Protein AF-A0A7W9CY92-F1 (afdb_monomer_lite)

Foldseek 3Di:
DDDPVRVVVLLVLLLVLQDDDPVLLVVLVVDDLQDDLLVQLLVSLQCVCVVPVVLFQPVDPVSVVNLVSNCNNHSLQSSLSSLCSNVVADFDDFDSPDDPQQRSVCRNDPHPPDDDDRDPVNSVVSVVVCVVVVDDPPDQLVVQLVVCVVVSGGNSNSNSRSSVSCCPCVHVVVVVVVVVLVVPPDPVVSVVVPD

Secondary structure (DSSP, 8-state):
---HHHHHHHHHHHHTT-SPPTHHHHHHTTS-TTS-HHHHHHHHHHHHHHH-GGG--SS-HHHHHHHHHHHHHHHHHHHHHHHHHHTTPPP----TTS-HHHHHHHHHH--TTS--PPPHHHHHHHHHHHHHTS--TT-HHHHHHHHHHHTT--HHHHHHHHHHHHHSTTTTTHHHHHHHHHTSSSHHHHHTTT-

Organism: NCBI:txid1138194

Structure (mmCIF, N/CA/C/O backbone):
data_AF-A0A7W9CY92-F1
#
_entry.id   AF-A0A7W9CY92-F1
#
loop_
_atom_site.group_PDB
_atom_site.id
_atom_site.type_symbol
_atom_site.label_atom_id
_atom_site.label_alt_id
_atom_site.label_comp_id
_atom_site.label_asym_id
_atom_site.label_entity_id
_atom_site.label_seq_id
_atom_site.pdbx_PDB_ins_code
_atom_site.Cartn_x
_atom_site.Cartn_y
_atom_site.Cartn_z
_atom_site.occupancy
_atom_site.B_iso_or_equiv
_atom_site.auth_seq_id
_atom_site.auth_comp_id
_atom_site.auth_asym_id
_atom_site.auth_atom_id
_atom_site.pdbx_PDB_model_num
ATOM 1 N N . MET A 1 1 ? 6.194 16.657 -15.275 1.00 82.44 1 MET A N 1
ATOM 2 C CA . MET A 1 1 ? 4.782 16.284 -15.022 1.00 82.44 1 MET A CA 1
ATOM 3 C C . MET A 1 1 ? 4.252 15.541 -16.245 1.00 82.44 1 MET A C 1
ATOM 5 O O . MET A 1 1 ? 4.678 15.893 -17.342 1.00 82.44 1 MET A O 1
ATOM 9 N N . PRO A 1 2 ? 3.400 14.514 -16.082 1.00 92.62 2 PRO A N 1
ATOM 10 C CA . PRO A 1 2 ? 2.853 13.742 -17.199 1.00 92.62 2 PRO A CA 1
ATOM 11 C C . PRO A 1 2 ? 1.887 14.576 -18.051 1.00 92.62 2 PRO A C 1
ATOM 13 O O . PRO A 1 2 ? 1.231 15.490 -17.554 1.00 92.62 2 PRO A O 1
ATOM 16 N N . THR A 1 3 ? 1.764 14.227 -19.330 1.00 97.75 3 THR A N 1
ATOM 17 C CA . THR A 1 3 ? 0.678 14.726 -20.188 1.00 97.75 3 THR A CA 1
ATOM 18 C C . THR A 1 3 ? -0.670 14.146 -19.747 1.00 97.75 3 THR A C 1
ATOM 20 O O . THR A 1 3 ? -0.725 13.115 -19.074 1.00 97.75 3 THR A O 1
ATOM 23 N N . ALA A 1 4 ? -1.780 14.759 -20.171 1.00 97.00 4 ALA A N 1
ATOM 24 C CA . ALA A 1 4 ? -3.122 14.259 -19.859 1.00 97.00 4 ALA A CA 1
ATOM 25 C C . ALA A 1 4 ? -3.341 12.804 -20.322 1.00 97.00 4 ALA A C 1
ATOM 27 O O . ALA A 1 4 ? -3.938 12.009 -19.599 1.00 97.00 4 ALA A O 1
ATOM 28 N N . ALA A 1 5 ? -2.804 12.436 -21.492 1.00 97.75 5 ALA A N 1
ATOM 29 C CA . ALA A 1 5 ? -2.879 11.072 -22.012 1.00 97.75 5 ALA A CA 1
ATOM 30 C C . ALA A 1 5 ? -2.071 10.084 -21.154 1.00 97.75 5 ALA A C 1
ATOM 32 O O . ALA A 1 5 ? -2.585 9.030 -20.791 1.00 97.75 5 ALA A O 1
ATOM 33 N N . GLN A 1 6 ? -0.844 10.452 -20.768 1.00 97.00 6 GLN A N 1
ATOM 34 C CA . GLN A 1 6 ? -0.001 9.630 -19.891 1.00 97.00 6 GLN A CA 1
ATOM 35 C C . GLN A 1 6 ? -0.620 9.449 -18.504 1.00 97.00 6 GLN A C 1
ATOM 37 O O . GLN A 1 6 ? -0.591 8.348 -17.965 1.00 97.00 6 GLN A O 1
ATOM 42 N N . LYS A 1 7 ? -1.209 10.509 -17.934 1.00 96.00 7 LYS A N 1
ATOM 43 C CA . LYS A 1 7 ? -1.913 10.421 -16.651 1.00 96.00 7 LYS A CA 1
ATOM 44 C C . LYS A 1 7 ? -3.107 9.472 -16.747 1.00 96.00 7 LYS A C 1
ATOM 46 O O . LYS A 1 7 ? -3.260 8.611 -15.893 1.00 96.00 7 LYS A O 1
ATOM 51 N N . LYS A 1 8 ? -3.921 9.595 -17.800 1.00 96.44 8 LYS A N 1
ATOM 52 C CA . LYS A 1 8 ? -5.087 8.729 -18.010 1.00 96.44 8 LYS A CA 1
ATOM 53 C C . LYS A 1 8 ? -4.694 7.254 -18.154 1.00 96.44 8 LYS A C 1
ATOM 55 O O . LYS A 1 8 ? -5.365 6.403 -17.579 1.00 96.44 8 LYS A O 1
ATOM 60 N N . ASP A 1 9 ? -3.622 6.960 -18.891 1.00 96.81 9 ASP A N 1
ATOM 61 C CA . ASP A 1 9 ? -3.077 5.598 -18.996 1.00 96.81 9 ASP A CA 1
ATOM 62 C C . ASP A 1 9 ? -2.606 5.075 -17.633 1.00 96.81 9 ASP A C 1
ATOM 64 O O . ASP A 1 9 ? -2.976 3.976 -17.224 1.00 96.81 9 ASP A O 1
ATOM 68 N N . PHE A 1 10 ? -1.842 5.885 -16.897 1.00 96.44 10 PHE A N 1
ATOM 69 C CA . PHE A 1 10 ? -1.351 5.517 -15.574 1.00 96.44 10 PHE A CA 1
ATOM 70 C C . PHE A 1 10 ? -2.496 5.217 -14.599 1.00 96.44 10 PHE A C 1
ATOM 72 O O . PHE A 1 10 ? -2.517 4.141 -14.002 1.00 96.44 10 PHE A O 1
ATOM 79 N N . ASP A 1 11 ? -3.471 6.123 -14.492 1.00 96.06 11 ASP A N 1
ATOM 80 C CA . ASP A 1 11 ? -4.638 5.963 -13.621 1.00 96.06 11 ASP A CA 1
ATOM 81 C C . ASP A 1 11 ? -5.407 4.685 -13.986 1.00 96.06 11 ASP A C 1
ATOM 83 O O . ASP A 1 11 ? -5.700 3.862 -13.119 1.00 96.06 11 ASP A O 1
ATOM 87 N N . TYR A 1 12 ? -5.660 4.459 -15.282 1.00 96.81 12 TYR A N 1
ATOM 88 C CA . TYR A 1 12 ? -6.330 3.251 -15.762 1.00 96.81 12 TYR A CA 1
ATOM 89 C C . TYR A 1 12 ? -5.587 1.982 -15.329 1.00 96.81 12 TYR A C 1
ATOM 91 O O . TYR A 1 12 ? -6.196 1.050 -14.799 1.00 96.81 12 TYR A O 1
ATOM 99 N N . ARG A 1 13 ? -4.265 1.946 -15.519 1.00 96.69 13 ARG A N 1
ATOM 100 C CA . ARG A 1 13 ? -3.441 0.776 -15.203 1.00 96.69 13 ARG A CA 1
ATOM 101 C C . ARG A 1 13 ? -3.375 0.506 -13.708 1.00 96.69 13 ARG A C 1
ATOM 103 O O . ARG A 1 13 ? -3.452 -0.658 -13.325 1.00 96.69 13 ARG A O 1
ATOM 110 N N . VAL A 1 14 ? -3.269 1.542 -12.877 1.00 96.75 14 VAL A N 1
ATOM 111 C CA . VAL A 1 14 ? -3.298 1.397 -11.415 1.00 96.75 14 VAL A CA 1
ATOM 112 C C . VAL A 1 14 ? -4.660 0.866 -10.969 1.00 96.75 14 VAL A C 1
ATOM 114 O O . VAL A 1 14 ? -4.713 -0.165 -10.298 1.00 96.75 14 VAL A O 1
ATOM 117 N N . THR A 1 15 ? -5.760 1.485 -11.407 1.00 96.31 15 THR A N 1
ATOM 118 C CA . THR A 1 15 ? -7.122 1.080 -11.025 1.00 96.31 15 THR A CA 1
ATOM 119 C C . THR A 1 15 ? -7.404 -0.387 -11.359 1.00 96.31 15 THR A C 1
ATOM 121 O O . THR A 1 15 ? -7.895 -1.132 -10.510 1.00 96.31 15 THR A O 1
ATOM 124 N N . HIS A 1 16 ? -6.989 -0.853 -12.540 1.00 95.88 16 HIS A N 1
ATOM 125 C CA . HIS A 1 16 ? -7.230 -2.227 -13.003 1.00 95.88 16 HIS A CA 1
ATOM 126 C C . HIS A 1 16 ? -6.261 -3.276 -12.428 1.00 95.88 16 HIS A C 1
ATOM 128 O O . HIS A 1 16 ? -6.321 -4.442 -12.811 1.00 95.88 16 HIS A O 1
ATOM 134 N N . HIS A 1 17 ? -5.389 -2.897 -11.489 1.00 96.69 17 HIS A N 1
ATOM 135 C CA . HIS A 1 17 ? -4.515 -3.824 -10.761 1.00 96.69 17 HIS A CA 1
ATOM 136 C C . HIS A 1 17 ? -4.734 -3.804 -9.241 1.00 96.69 17 HIS A C 1
ATOM 138 O O . HIS A 1 17 ? -4.001 -4.487 -8.520 1.00 96.69 17 HIS A O 1
ATOM 144 N N . THR A 1 18 ? -5.735 -3.069 -8.746 1.00 96.94 18 THR A N 1
ATOM 145 C CA . THR A 1 18 ? -6.007 -2.895 -7.306 1.00 96.94 18 THR A CA 1
ATOM 146 C C . THR A 1 18 ? -6.442 -4.182 -6.605 1.00 96.94 18 THR A C 1
ATOM 148 O O . THR A 1 18 ? -6.054 -4.427 -5.460 1.00 96.94 18 THR A O 1
ATOM 151 N N . MET A 1 19 ? -7.210 -5.036 -7.285 1.00 96.62 19 MET A N 1
ATOM 152 C CA . MET A 1 19 ? -7.683 -6.307 -6.736 1.00 96.62 19 MET A CA 1
ATOM 153 C C . MET A 1 19 ? -6.521 -7.291 -6.556 1.00 96.62 19 MET A C 1
ATOM 155 O O . MET A 1 19 ? -5.677 -7.461 -7.442 1.00 96.62 19 MET A O 1
ATOM 159 N N . VAL A 1 20 ? -6.451 -7.942 -5.398 1.00 96.38 20 VAL A N 1
ATOM 160 C CA . VAL A 1 20 ? -5.470 -9.001 -5.127 1.00 96.38 20 VAL A CA 1
ATOM 161 C C . VAL A 1 20 ? -6.056 -10.364 -5.486 1.00 96.38 20 VAL A C 1
ATOM 163 O O . VAL A 1 20 ? -7.267 -10.544 -5.461 1.00 96.38 20 VAL A O 1
ATOM 166 N N . HIS A 1 21 ? -5.200 -11.329 -5.820 1.00 96.19 21 HIS A N 1
ATOM 167 C CA . HIS A 1 21 ? -5.629 -12.703 -6.060 1.00 96.19 21 HIS A CA 1
ATOM 168 C C . HIS A 1 21 ? -6.373 -13.264 -4.834 1.00 96.19 21 HIS A C 1
ATOM 170 O O . HIS A 1 21 ? -5.874 -13.140 -3.719 1.00 96.19 21 HIS A O 1
ATOM 176 N N . GLU A 1 22 ? -7.511 -13.935 -5.029 1.00 93.50 22 GLU A N 1
ATOM 177 C CA . GLU A 1 22 ? -8.385 -14.425 -3.945 1.00 93.50 22 GLU A CA 1
ATOM 178 C C . GLU A 1 22 ? -7.659 -15.271 -2.894 1.00 93.50 22 GLU A C 1
ATOM 180 O O . GLU A 1 22 ? -7.889 -15.133 -1.697 1.00 93.50 22 GLU A O 1
ATOM 185 N N . GLN A 1 23 ? -6.711 -16.110 -3.316 1.00 94.75 23 GLN A N 1
ATOM 186 C CA . GLN A 1 23 ? -5.880 -16.915 -2.411 1.00 94.75 23 GLN A CA 1
ATOM 187 C C . GLN A 1 23 ? -5.080 -16.062 -1.396 1.00 94.75 23 GLN A C 1
ATOM 189 O O . GLN A 1 23 ? -4.738 -16.559 -0.324 1.00 94.75 23 GLN A O 1
ATOM 194 N N . MET A 1 24 ? -4.833 -14.776 -1.677 1.00 94.44 24 MET A N 1
ATOM 195 C CA . MET A 1 24 ? -4.247 -13.838 -0.715 1.00 94.44 24 MET A CA 1
ATOM 196 C C . MET A 1 24 ? -5.154 -13.653 0.506 1.00 94.44 24 MET A C 1
ATOM 198 O O . MET A 1 24 ? -4.655 -13.627 1.624 1.00 94.44 24 MET A O 1
ATOM 202 N N . SER A 1 25 ? -6.482 -13.608 0.337 1.00 91.69 25 SER A N 1
ATOM 203 C CA . SER A 1 25 ? -7.413 -13.521 1.475 1.00 91.69 25 SER A CA 1
ATOM 204 C C . SER A 1 25 ? -7.247 -14.700 2.443 1.00 91.69 25 SER A C 1
ATOM 206 O O . SER A 1 25 ? -7.309 -14.522 3.658 1.00 91.69 25 SER A O 1
ATOM 208 N N . ARG A 1 26 ? -6.938 -15.894 1.917 1.00 94.19 26 ARG A N 1
ATOM 209 C CA . ARG A 1 26 ? -6.641 -17.088 2.722 1.00 94.19 26 ARG A CA 1
ATOM 210 C C . ARG A 1 26 ? -5.313 -16.952 3.456 1.00 94.19 26 ARG A C 1
ATOM 212 O O . ARG A 1 26 ? -5.234 -17.332 4.618 1.00 94.19 26 ARG A O 1
ATOM 219 N N . PHE A 1 27 ? -4.295 -16.368 2.825 1.00 95.00 27 PHE A N 1
ATOM 220 C CA . PHE A 1 27 ? -3.010 -16.099 3.475 1.00 95.00 27 PHE A CA 1
ATOM 221 C C . PHE A 1 27 ? -3.162 -15.231 4.739 1.00 95.00 27 PHE A C 1
ATOM 223 O O . PHE A 1 27 ? -2.550 -15.540 5.759 1.00 95.00 27 PHE A O 1
ATOM 230 N N . PHE A 1 28 ? -4.060 -14.234 4.731 1.00 94.94 28 PHE A N 1
ATO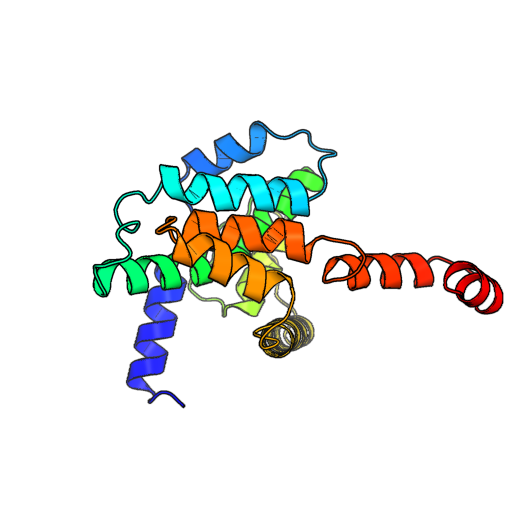M 231 C CA . PHE A 1 28 ? -4.361 -13.430 5.928 1.00 94.94 28 PHE A CA 1
ATOM 232 C C . PHE A 1 28 ? -4.842 -14.276 7.117 1.00 94.94 28 PHE A C 1
ATOM 234 O O . PHE A 1 28 ? -4.506 -13.969 8.258 1.00 94.94 28 PHE A O 1
ATOM 241 N N . THR A 1 29 ? -5.574 -15.368 6.870 1.00 93.25 29 THR A N 1
ATOM 242 C CA . THR A 1 29 ? -6.084 -16.244 7.943 1.00 93.25 29 THR A CA 1
ATOM 243 C C . THR A 1 29 ? -4.993 -17.047 8.658 1.00 93.25 29 THR A C 1
ATOM 245 O O . THR A 1 29 ? -5.244 -17.584 9.733 1.00 93.25 29 THR A O 1
ATOM 248 N N . GLY A 1 30 ? -3.774 -17.095 8.104 1.00 94.62 30 GLY A N 1
ATOM 249 C CA . GLY A 1 30 ? -2.610 -17.684 8.767 1.00 94.62 30 GLY A CA 1
ATOM 250 C C . GLY A 1 30 ? -2.046 -16.831 9.909 1.00 94.62 30 GLY A C 1
ATOM 251 O O . GLY A 1 30 ? -1.310 -17.347 10.749 1.00 94.62 30 GLY A O 1
ATOM 252 N N . PHE A 1 31 ? -2.386 -15.539 9.976 1.00 96.31 31 PHE A N 1
ATOM 253 C CA . PHE A 1 31 ? -1.962 -14.663 11.068 1.00 96.31 31 PHE A CA 1
ATOM 254 C C . PHE A 1 31 ? -2.923 -14.735 12.252 1.00 96.31 31 PHE A C 1
ATOM 256 O O . PHE A 1 31 ? -4.134 -14.901 12.095 1.00 96.31 31 PHE A O 1
ATOM 263 N N . ARG A 1 32 ? -2.409 -14.511 13.463 1.00 94.88 32 ARG A N 1
ATOM 264 C CA . ARG A 1 32 ? -3.272 -14.269 14.625 1.00 94.88 32 ARG A CA 1
ATOM 265 C C . ARG A 1 32 ? -4.021 -12.942 14.461 1.00 94.88 32 ARG A C 1
ATOM 267 O O . ARG A 1 32 ? -3.508 -12.010 13.850 1.00 94.88 32 ARG A O 1
ATOM 274 N N . ARG A 1 33 ? -5.221 -12.835 15.039 1.00 90.12 33 ARG A N 1
ATOM 275 C CA . ARG A 1 33 ? -6.033 -11.601 14.991 1.00 90.12 33 ARG A CA 1
ATOM 276 C C . ARG A 1 33 ? -5.399 -10.433 15.751 1.00 90.12 33 ARG A C 1
ATOM 278 O O . ARG A 1 33 ? -5.546 -9.292 15.338 1.00 90.12 33 ARG A O 1
ATOM 285 N N . ASP A 1 34 ? -4.655 -10.732 16.812 1.00 89.38 34 ASP A N 1
ATOM 286 C CA . ASP A 1 34 ? -3.901 -9.762 17.612 1.00 89.38 34 ASP A CA 1
ATOM 287 C C . ASP A 1 34 ? -2.533 -9.400 17.005 1.00 89.38 34 ASP A C 1
ATOM 289 O O . ASP A 1 34 ? -1.771 -8.648 17.609 1.00 89.38 34 ASP A O 1
ATOM 293 N N . ALA A 1 35 ? -2.204 -9.913 15.812 1.00 90.94 35 ALA A N 1
ATOM 294 C CA . ALA A 1 35 ? -0.972 -9.549 15.130 1.00 90.94 35 ALA A CA 1
ATOM 295 C C . ALA A 1 35 ? -0.965 -8.055 14.777 1.00 90.94 35 ALA A C 1
ATOM 297 O O . ALA A 1 35 ? -1.960 -7.499 14.302 1.00 90.94 35 ALA A O 1
ATOM 298 N N . HIS A 1 36 ? 0.192 -7.421 14.966 1.00 91.81 36 HIS A N 1
ATOM 299 C CA . HIS A 1 36 ? 0.391 -6.030 14.584 1.00 91.81 36 HIS A CA 1
ATOM 300 C C . HIS A 1 36 ? 0.195 -5.864 13.062 1.00 91.81 36 HIS A C 1
ATOM 302 O O . HIS A 1 36 ? 0.815 -6.618 12.302 1.00 91.81 36 HIS A O 1
ATOM 308 N N . PRO A 1 37 ? -0.587 -4.878 12.578 1.00 92.62 37 PRO A N 1
ATOM 309 C CA . PRO A 1 37 ? -0.851 -4.707 11.146 1.00 92.62 37 PRO A CA 1
ATOM 310 C C . PRO A 1 37 ? 0.416 -4.608 10.283 1.00 92.62 37 PRO A C 1
ATOM 312 O O . PRO A 1 37 ? 0.460 -5.174 9.193 1.00 92.62 37 PRO A O 1
ATOM 315 N N . MET A 1 38 ? 1.486 -3.979 10.785 1.00 93.06 38 MET A N 1
ATOM 316 C CA . MET A 1 38 ? 2.778 -3.938 10.076 1.00 93.06 38 MET A CA 1
ATOM 317 C C . MET A 1 38 ? 3.430 -5.318 9.908 1.00 93.06 38 MET A C 1
ATOM 319 O O . MET A 1 38 ? 4.027 -5.577 8.867 1.00 93.06 38 MET A O 1
ATOM 323 N N . ALA A 1 39 ? 3.283 -6.232 10.874 1.00 93.69 39 ALA A N 1
ATOM 324 C CA . ALA A 1 39 ? 3.803 -7.595 10.747 1.00 93.69 39 ALA A CA 1
ATOM 325 C C . ALA A 1 39 ? 3.042 -8.382 9.667 1.00 93.69 39 ALA A C 1
ATOM 327 O O . ALA A 1 39 ? 3.652 -9.081 8.855 1.00 93.69 39 ALA A O 1
ATOM 328 N N . VAL A 1 40 ? 1.717 -8.209 9.616 1.00 95.44 40 VAL A N 1
ATOM 329 C CA . VAL A 1 40 ? 0.865 -8.764 8.554 1.00 95.44 40 VAL A CA 1
ATOM 330 C C . VAL A 1 40 ? 1.280 -8.200 7.192 1.00 95.44 40 VAL A C 1
ATOM 332 O O . VAL A 1 40 ? 1.464 -8.961 6.245 1.00 95.44 40 VAL A O 1
ATOM 335 N N . MET A 1 41 ? 1.519 -6.887 7.100 1.00 95.88 41 MET A N 1
ATOM 336 C CA . MET A 1 41 ? 1.989 -6.238 5.871 1.00 95.88 41 MET A CA 1
ATOM 337 C C . MET A 1 41 ? 3.337 -6.783 5.389 1.00 95.88 41 MET A C 1
ATOM 339 O O . MET A 1 41 ? 3.459 -7.094 4.204 1.00 95.88 41 MET A O 1
ATOM 343 N N . CYS A 1 42 ? 4.320 -6.965 6.281 1.00 95.56 42 CYS A N 1
ATOM 344 C CA . CYS A 1 42 ? 5.604 -7.591 5.938 1.00 95.56 42 CYS A CA 1
ATOM 345 C C . CYS A 1 42 ? 5.405 -8.964 5.278 1.00 95.56 42 CYS A C 1
ATOM 347 O O . CYS A 1 42 ? 5.971 -9.236 4.218 1.00 95.56 42 CYS A O 1
ATOM 349 N N . GLY A 1 43 ? 4.575 -9.820 5.885 1.00 95.38 43 GLY A N 1
ATOM 350 C CA . GLY A 1 43 ? 4.310 -11.161 5.368 1.00 95.38 43 GLY A CA 1
ATOM 351 C C . GLY A 1 43 ? 3.557 -11.148 4.037 1.00 95.38 43 GLY A C 1
ATOM 352 O O . GLY A 1 43 ? 3.972 -11.813 3.089 1.00 95.38 43 GLY A O 1
ATOM 353 N N . CYS A 1 44 ? 2.478 -10.367 3.933 1.00 96.00 44 CYS A N 1
ATOM 354 C CA . CYS A 1 44 ? 1.640 -10.318 2.733 1.00 96.00 44 CYS A CA 1
ATOM 355 C C . CYS A 1 44 ? 2.383 -9.744 1.522 1.00 96.00 44 CYS A C 1
ATOM 357 O O . CYS A 1 44 ? 2.262 -10.284 0.423 1.00 96.00 44 CYS A O 1
ATOM 359 N N . VAL A 1 45 ? 3.176 -8.681 1.705 1.00 96.25 45 VAL A N 1
ATOM 360 C CA . VAL A 1 45 ? 3.946 -8.079 0.606 1.00 96.25 45 VAL A CA 1
ATOM 361 C C . VAL A 1 45 ? 5.064 -9.011 0.140 1.00 96.25 45 VAL A C 1
ATOM 363 O O . VAL A 1 45 ? 5.248 -9.170 -1.064 1.00 96.25 45 VAL A O 1
ATOM 366 N N . GLY A 1 46 ? 5.752 -9.702 1.056 1.00 94.75 46 GLY A N 1
ATOM 367 C CA . GLY A 1 46 ? 6.731 -10.729 0.681 1.00 94.75 46 GLY A CA 1
ATOM 368 C C . GLY A 1 46 ? 6.093 -11.884 -0.098 1.00 94.75 46 GLY A C 1
ATOM 369 O O . GLY A 1 46 ? 6.625 -12.323 -1.122 1.00 94.75 46 GLY A O 1
ATOM 370 N N . ALA A 1 47 ? 4.904 -12.319 0.330 1.00 95.38 47 ALA A N 1
ATOM 371 C CA . ALA A 1 47 ? 4.155 -13.393 -0.312 1.00 95.38 47 ALA A CA 1
ATOM 372 C C . ALA A 1 47 ? 3.697 -13.053 -1.741 1.00 95.38 47 ALA A C 1
ATOM 374 O O . ALA A 1 47 ? 3.515 -13.973 -2.536 1.00 95.38 47 ALA A O 1
ATOM 375 N N . LEU A 1 48 ? 3.565 -11.770 -2.116 1.00 94.19 48 LEU A N 1
ATOM 376 C CA . LEU A 1 48 ? 3.205 -11.366 -3.486 1.00 94.19 48 LEU A CA 1
ATOM 377 C C . LEU A 1 48 ? 4.129 -11.982 -4.543 1.00 94.19 48 LEU A C 1
ATOM 379 O O . LEU A 1 48 ? 3.653 -12.338 -5.618 1.00 94.19 48 LEU A O 1
ATOM 383 N N . SER A 1 49 ? 5.414 -12.164 -4.227 1.00 92.50 49 SER A N 1
ATOM 384 C CA . SER A 1 49 ? 6.378 -12.803 -5.132 1.00 92.50 49 SER A CA 1
ATOM 385 C C . SER A 1 49 ? 5.966 -14.219 -5.563 1.00 92.50 49 SER A C 1
ATOM 387 O O . SER A 1 49 ? 6.243 -14.611 -6.692 1.00 92.50 49 SER A O 1
ATOM 389 N N . ALA A 1 50 ? 5.249 -14.959 -4.709 1.00 93.25 50 ALA A N 1
ATOM 390 C CA . ALA A 1 50 ? 4.747 -16.296 -5.018 1.00 93.25 50 ALA A CA 1
ATOM 391 C C . ALA A 1 50 ? 3.476 -16.279 -5.888 1.00 93.25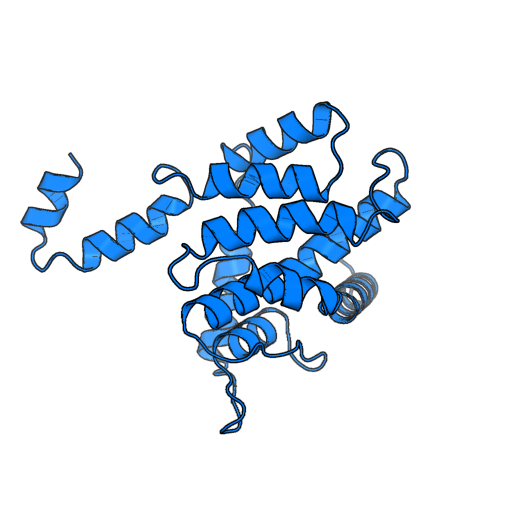 50 ALA A C 1
ATOM 393 O O . ALA A 1 50 ? 3.231 -17.224 -6.632 1.00 93.25 50 ALA A O 1
ATOM 394 N N . PHE A 1 51 ? 2.670 -15.215 -5.813 1.00 91.38 51 PHE A N 1
ATOM 395 C CA . PHE A 1 51 ? 1.438 -15.070 -6.603 1.00 91.38 51 PHE A CA 1
ATOM 396 C C . PHE A 1 51 ? 1.670 -14.418 -7.970 1.00 91.38 51 PHE A C 1
ATOM 398 O O . PHE A 1 51 ? 0.898 -14.650 -8.894 1.00 91.38 51 PHE A O 1
ATOM 405 N N . TYR A 1 52 ? 2.706 -13.588 -8.088 1.00 91.94 52 TYR A N 1
ATOM 406 C CA . TYR A 1 52 ? 2.992 -12.758 -9.261 1.00 91.94 52 TYR A CA 1
ATOM 407 C C . TYR A 1 52 ? 4.400 -13.039 -9.808 1.00 91.94 52 TYR A C 1
ATOM 409 O O . TYR A 1 52 ? 5.197 -12.127 -10.045 1.00 91.94 52 TYR A O 1
ATOM 417 N N . HIS A 1 53 ? 4.710 -14.326 -9.982 1.00 86.75 53 HIS A N 1
ATOM 418 C CA . HIS A 1 53 ? 5.995 -14.816 -10.495 1.00 86.75 53 HIS A CA 1
ATOM 419 C C . HIS A 1 53 ? 6.224 -14.498 -11.989 1.00 86.75 53 HIS A C 1
ATOM 421 O O . HIS A 1 53 ? 7.300 -14.732 -12.523 1.00 86.75 53 HIS A O 1
ATOM 427 N N . ASP A 1 54 ? 5.210 -13.976 -12.680 1.00 86.06 54 ASP A N 1
ATOM 428 C CA . ASP A 1 54 ? 5.250 -13.489 -14.064 1.00 86.06 54 ASP A CA 1
ATOM 429 C C . ASP A 1 54 ? 5.884 -12.091 -14.201 1.00 86.06 54 ASP A C 1
ATOM 431 O O . ASP A 1 54 ? 6.077 -11.604 -15.312 1.00 86.06 54 ASP A O 1
ATOM 435 N N . SER A 1 55 ? 6.195 -11.425 -13.082 1.00 88.31 55 SER A N 1
ATOM 436 C CA . SER A 1 55 ? 6.806 -10.092 -13.061 1.00 88.31 55 SER A CA 1
ATOM 437 C C . SER A 1 55 ? 7.962 -9.992 -12.059 1.00 88.31 55 SER A C 1
ATOM 439 O O . SER A 1 55 ? 8.005 -9.063 -11.251 1.00 88.31 55 SER A O 1
ATOM 441 N N . THR A 1 56 ? 8.866 -10.973 -12.055 1.00 89.50 56 THR A N 1
ATOM 442 C CA . THR A 1 56 ? 10.009 -11.024 -11.121 1.00 89.50 56 THR A CA 1
ATOM 443 C C . THR A 1 56 ? 11.369 -10.833 -11.782 1.00 89.50 56 THR A C 1
ATOM 445 O O . THR A 1 56 ? 12.335 -10.591 -11.060 1.00 89.50 56 THR A O 1
ATOM 448 N N . ASP A 1 57 ? 11.468 -10.917 -13.112 1.00 90.69 57 ASP A N 1
ATOM 449 C CA . ASP A 1 57 ? 12.721 -10.657 -13.822 1.00 90.69 57 ASP A CA 1
ATOM 450 C C . ASP A 1 57 ? 13.035 -9.158 -13.808 1.00 90.69 57 ASP A C 1
ATOM 452 O O . ASP A 1 57 ? 12.339 -8.329 -14.398 1.00 90.69 57 ASP A O 1
ATOM 456 N N . ILE A 1 58 ? 14.111 -8.807 -13.109 1.00 91.88 58 ILE A N 1
ATOM 457 C CA . ILE A 1 58 ? 14.563 -7.425 -12.977 1.00 91.88 58 ILE A CA 1
ATOM 458 C C . ILE A 1 58 ? 15.332 -6.934 -14.203 1.00 91.88 58 ILE A C 1
ATOM 460 O O . ILE A 1 58 ? 15.564 -5.732 -14.316 1.00 91.88 58 ILE A O 1
ATOM 464 N N . THR A 1 59 ? 15.749 -7.812 -15.114 1.00 92.69 59 THR A N 1
ATOM 465 C CA . THR A 1 59 ? 16.470 -7.428 -16.335 1.00 92.69 59 THR A CA 1
ATOM 466 C C . THR A 1 59 ? 15.507 -6.978 -17.435 1.00 92.69 59 THR A C 1
ATOM 468 O O . THR A 1 59 ? 15.818 -6.035 -18.168 1.00 92.69 59 THR A O 1
ATOM 471 N N . ASP A 1 60 ? 14.285 -7.515 -17.445 1.00 95.38 60 ASP A N 1
ATOM 472 C CA . ASP A 1 60 ? 13.203 -7.145 -18.358 1.00 95.38 60 ASP A CA 1
ATOM 473 C C . ASP A 1 60 ? 12.525 -5.809 -17.953 1.00 95.38 60 ASP A C 1
ATOM 475 O O . ASP A 1 60 ? 11.870 -5.717 -16.906 1.00 95.38 60 ASP A O 1
ATOM 479 N N . PRO A 1 61 ? 12.625 -4.741 -18.777 1.00 94.94 61 PRO A N 1
ATOM 480 C CA . PRO A 1 61 ? 11.968 -3.461 -18.508 1.00 94.94 61 PRO A CA 1
ATOM 481 C C . PRO A 1 61 ? 10.447 -3.544 -18.362 1.00 94.94 61 PRO A C 1
ATOM 483 O O . PRO A 1 61 ? 9.869 -2.787 -17.577 1.00 94.94 61 PRO A O 1
ATOM 486 N N . HIS A 1 62 ? 9.796 -4.445 -19.100 1.00 94.94 62 HIS A N 1
ATOM 487 C CA . HIS A 1 62 ? 8.353 -4.615 -19.045 1.00 94.94 62 HIS A CA 1
ATOM 488 C C . HIS A 1 62 ? 7.933 -5.229 -17.708 1.00 94.94 62 HIS A C 1
ATOM 490 O O . HIS A 1 62 ? 7.042 -4.696 -17.043 1.00 94.94 62 HIS A O 1
ATOM 496 N N . GLN A 1 63 ? 8.612 -6.288 -17.259 1.00 94.81 63 GLN A N 1
ATOM 497 C CA . GLN A 1 63 ? 8.331 -6.898 -15.956 1.00 94.81 63 GLN A CA 1
ATOM 498 C C . GLN A 1 63 ? 8.599 -5.943 -14.795 1.00 94.81 63 GLN A C 1
ATOM 500 O O . GLN A 1 63 ? 7.766 -5.863 -13.891 1.00 94.81 63 GLN A O 1
ATOM 505 N N . ARG A 1 64 ? 9.678 -5.145 -14.845 1.00 94.44 64 ARG A N 1
ATOM 506 C CA . ARG A 1 64 ? 9.918 -4.084 -13.849 1.00 94.44 64 ARG A CA 1
ATOM 507 C C . ARG A 1 64 ? 8.738 -3.119 -13.758 1.00 94.44 64 ARG A C 1
ATOM 509 O O . ARG A 1 64 ? 8.229 -2.864 -12.671 1.00 94.44 64 ARG A O 1
ATOM 516 N N . MET A 1 65 ? 8.271 -2.618 -14.900 1.00 94.88 65 MET A N 1
ATOM 517 C CA . MET A 1 65 ? 7.131 -1.704 -14.974 1.00 94.88 65 MET A CA 1
ATOM 518 C C . MET A 1 65 ? 5.838 -2.349 -14.442 1.00 94.88 65 MET A C 1
ATOM 520 O O . MET A 1 65 ? 5.104 -1.711 -13.684 1.00 94.88 65 MET A O 1
ATOM 524 N N . VAL A 1 66 ? 5.553 -3.604 -14.809 1.00 95.50 66 VAL A N 1
ATOM 525 C CA . VAL A 1 66 ? 4.383 -4.351 -14.314 1.00 95.50 66 VAL A CA 1
ATOM 526 C C . VAL A 1 66 ? 4.458 -4.543 -12.799 1.00 95.50 66 VAL A C 1
ATOM 528 O O . VAL A 1 66 ? 3.472 -4.287 -12.107 1.00 95.50 66 VAL A O 1
ATOM 531 N N . ALA A 1 67 ? 5.618 -4.932 -12.268 1.00 95.38 67 ALA A N 1
ATOM 532 C CA . ALA A 1 67 ? 5.826 -5.101 -10.835 1.00 95.38 67 ALA A CA 1
ATOM 533 C C . ALA A 1 67 ? 5.621 -3.781 -10.075 1.00 95.38 67 ALA A C 1
ATOM 535 O O . ALA A 1 67 ? 4.889 -3.757 -9.087 1.00 95.38 67 ALA A O 1
ATOM 536 N N . SER A 1 68 ? 6.179 -2.665 -10.565 1.00 95.19 68 SER A N 1
ATOM 537 C CA . SER A 1 68 ? 5.983 -1.338 -9.964 1.00 95.19 68 SER A CA 1
ATOM 538 C C . SER A 1 68 ? 4.508 -0.931 -9.918 1.00 95.19 68 SER A C 1
ATOM 540 O O . SER A 1 68 ? 4.026 -0.483 -8.878 1.00 95.19 68 SER A O 1
ATOM 542 N N . LEU A 1 69 ? 3.765 -1.134 -11.009 1.00 96.25 69 LEU A N 1
ATOM 543 C CA . LEU A 1 69 ? 2.334 -0.821 -11.054 1.00 96.25 69 LEU A CA 1
ATOM 544 C C . LEU A 1 69 ? 1.517 -1.706 -10.121 1.00 96.25 69 LEU A C 1
ATOM 546 O O . LEU A 1 69 ? 0.651 -1.203 -9.411 1.00 96.25 69 LEU A O 1
ATOM 550 N N . ARG A 1 70 ? 1.807 -3.012 -10.083 1.00 96.25 70 ARG A N 1
ATOM 551 C CA . ARG A 1 70 ? 1.160 -3.941 -9.149 1.00 96.25 70 ARG A CA 1
ATOM 552 C C . ARG A 1 70 ? 1.424 -3.538 -7.705 1.00 96.25 70 ARG A C 1
ATOM 554 O O . ARG A 1 70 ? 0.498 -3.593 -6.905 1.00 96.25 70 ARG A O 1
ATOM 561 N N . MET A 1 71 ? 2.640 -3.107 -7.379 1.00 95.94 71 MET A N 1
ATOM 562 C CA . MET A 1 71 ? 2.970 -2.644 -6.033 1.00 95.94 71 MET A CA 1
ATOM 563 C C . MET A 1 71 ? 2.177 -1.401 -5.645 1.00 95.94 71 MET A C 1
ATOM 565 O O . MET A 1 71 ? 1.535 -1.409 -4.598 1.00 95.94 71 MET A O 1
ATOM 569 N N . ILE A 1 72 ? 2.152 -0.379 -6.502 1.00 96.94 72 ILE A N 1
ATOM 570 C CA . ILE A 1 72 ? 1.377 0.846 -6.256 1.00 96.94 72 ILE A CA 1
ATOM 571 C C . ILE A 1 72 ? -0.114 0.516 -6.111 1.00 96.94 72 ILE A C 1
ATOM 573 O O . ILE A 1 72 ? -0.756 0.947 -5.161 1.00 96.94 72 ILE A O 1
ATOM 577 N N . ALA A 1 73 ? -0.665 -0.297 -7.011 1.00 97.25 73 ALA A N 1
ATOM 578 C CA . ALA A 1 73 ? -2.089 -0.608 -7.025 1.00 97.25 73 ALA A CA 1
ATOM 579 C C . ALA A 1 73 ? -2.544 -1.475 -5.840 1.00 97.25 73 ALA A C 1
ATOM 581 O O . ALA A 1 73 ? -3.642 -1.280 -5.321 1.00 97.25 73 ALA A O 1
ATOM 582 N N . LYS A 1 74 ? -1.730 -2.452 -5.419 1.00 97.88 74 LYS A N 1
ATOM 583 C CA . LYS A 1 74 ? -2.128 -3.458 -4.419 1.00 97.88 74 LYS A CA 1
ATOM 584 C C . LYS A 1 74 ? -1.794 -3.056 -2.986 1.00 97.88 74 LYS A C 1
ATOM 586 O O . LYS A 1 74 ? -2.404 -3.603 -2.068 1.00 97.88 74 LYS A O 1
ATOM 591 N N . MET A 1 75 ? -0.860 -2.124 -2.771 1.00 97.44 75 MET A N 1
ATOM 592 C CA . MET A 1 75 ? -0.460 -1.711 -1.421 1.00 97.44 75 MET A CA 1
ATOM 593 C C . MET A 1 75 ? -1.640 -1.177 -0.583 1.00 97.44 75 MET A C 1
ATOM 595 O O . MET A 1 75 ? -1.797 -1.648 0.546 1.00 97.44 75 MET A O 1
ATOM 599 N N . PRO A 1 76 ? -2.522 -0.292 -1.100 1.00 97.88 76 PRO A N 1
ATOM 600 C CA . PRO A 1 76 ? -3.686 0.177 -0.341 1.00 97.88 76 PRO A CA 1
ATOM 601 C C . PRO A 1 76 ? -4.666 -0.947 -0.010 1.00 97.88 76 PRO A C 1
ATOM 603 O O . PRO A 1 76 ? -5.191 -0.995 1.100 1.00 97.88 76 PRO A O 1
ATOM 606 N N . THR A 1 77 ? -4.885 -1.872 -0.948 1.00 98.25 77 THR A N 1
ATOM 607 C CA . THR A 1 77 ? -5.762 -3.031 -0.749 1.00 98.25 77 THR A CA 1
ATOM 608 C C . THR A 1 77 ? -5.238 -3.915 0.381 1.00 98.25 77 THR A C 1
ATOM 610 O O . THR A 1 77 ? -5.985 -4.242 1.298 1.00 98.25 77 THR A O 1
ATOM 613 N N . LEU A 1 78 ? -3.941 -4.246 0.376 1.00 97.88 78 LEU A N 1
ATOM 614 C CA . LEU A 1 78 ? -3.322 -5.043 1.440 1.00 97.88 78 LEU A CA 1
ATOM 615 C C . LEU A 1 78 ? -3.366 -4.332 2.798 1.00 97.88 78 LEU A C 1
ATOM 617 O O . LEU A 1 78 ? -3.677 -4.970 3.803 1.00 97.88 78 LEU A O 1
ATOM 621 N N . ALA A 1 79 ? -3.108 -3.023 2.829 1.00 97.62 79 ALA A N 1
ATOM 622 C CA . ALA A 1 79 ? -3.159 -2.233 4.056 1.00 97.62 79 ALA A CA 1
ATOM 623 C C . ALA A 1 79 ? -4.577 -2.183 4.650 1.00 97.62 79 ALA A C 1
ATOM 625 O O . ALA A 1 79 ? -4.757 -2.407 5.849 1.00 97.62 79 ALA A O 1
ATOM 626 N N . ALA A 1 80 ? -5.596 -1.969 3.814 1.00 98.06 80 ALA A N 1
ATOM 627 C CA . ALA A 1 80 ? -6.988 -1.987 4.250 1.00 98.06 80 ALA A CA 1
ATOM 628 C C . ALA A 1 80 ? -7.426 -3.385 4.720 1.00 98.06 80 ALA A C 1
ATOM 630 O O . ALA A 1 80 ? -8.095 -3.510 5.747 1.00 98.06 80 ALA A O 1
ATOM 631 N N . MET A 1 81 ? -6.999 -4.447 4.027 1.00 98.00 81 MET A N 1
ATOM 632 C CA . MET A 1 81 ? -7.220 -5.829 4.467 1.00 98.00 81 MET A CA 1
ATOM 633 C C . MET A 1 81 ? -6.562 -6.100 5.825 1.00 98.00 81 MET A C 1
ATOM 635 O O . MET A 1 81 ? -7.204 -6.683 6.693 1.00 98.00 81 MET A O 1
ATOM 639 N N . ALA A 1 82 ? -5.328 -5.642 6.056 1.00 97.19 82 ALA A N 1
ATOM 640 C CA . ALA A 1 82 ? -4.651 -5.794 7.346 1.00 97.19 82 ALA A CA 1
ATOM 641 C C . ALA A 1 82 ? -5.418 -5.098 8.480 1.00 97.19 82 ALA A C 1
ATOM 643 O O . ALA A 1 82 ? -5.610 -5.690 9.543 1.00 97.19 82 ALA A O 1
ATOM 644 N N . TYR A 1 83 ? -5.931 -3.889 8.233 1.00 96.75 83 TYR A N 1
ATOM 645 C CA . TYR A 1 83 ? -6.784 -3.177 9.184 1.00 96.75 83 TYR A CA 1
ATOM 646 C C . TYR A 1 83 ? -8.085 -3.939 9.480 1.00 96.75 83 TYR A C 1
ATOM 648 O O . TYR A 1 83 ? -8.366 -4.247 10.638 1.00 96.75 83 TYR A O 1
ATOM 656 N N . LYS A 1 84 ? -8.844 -4.319 8.441 1.00 97.12 84 LYS A N 1
ATOM 657 C CA . LYS A 1 84 ? -10.087 -5.100 8.571 1.00 97.12 84 LYS A CA 1
ATOM 658 C C . LYS A 1 84 ? -9.864 -6.425 9.299 1.00 97.12 84 LYS A C 1
ATOM 660 O O . LYS A 1 84 ? -10.671 -6.806 10.147 1.00 97.12 84 LYS A O 1
ATOM 665 N N . TYR A 1 85 ? -8.752 -7.101 9.007 1.00 96.25 85 TYR A N 1
ATOM 666 C CA . TYR A 1 85 ? -8.381 -8.352 9.656 1.00 96.25 85 TYR A CA 1
ATOM 667 C C . TYR A 1 85 ? -8.171 -8.163 11.159 1.00 96.25 85 TYR A C 1
ATOM 669 O O . TYR A 1 85 ? -8.706 -8.943 11.949 1.00 96.25 85 TYR A O 1
ATOM 677 N N . HIS A 1 86 ? -7.448 -7.110 11.543 1.00 93.94 86 HIS A N 1
ATOM 678 C CA . HIS A 1 86 ? -7.160 -6.790 12.937 1.00 93.94 86 HIS A CA 1
ATOM 679 C C . HIS A 1 86 ? -8.435 -6.484 13.739 1.00 93.94 86 HIS A C 1
ATOM 681 O O . HIS A 1 86 ? -8.614 -7.007 14.835 1.00 93.94 86 HIS A O 1
ATOM 687 N N . ILE A 1 87 ? -9.373 -5.718 13.169 1.00 95.75 87 ILE A N 1
ATOM 688 C CA . ILE A 1 87 ? -10.633 -5.352 13.846 1.00 95.75 87 ILE A CA 1
ATOM 689 C C . ILE A 1 87 ? -11.758 -6.393 13.701 1.00 95.75 87 ILE A C 1
ATOM 691 O O . ILE A 1 87 ? -12.866 -6.175 14.185 1.00 95.75 87 ILE A O 1
ATOM 695 N N . GLY A 1 88 ? -11.514 -7.514 13.013 1.00 94.94 88 GLY A N 1
ATOM 696 C CA . GLY A 1 88 ? -12.493 -8.599 12.875 1.00 94.94 88 GLY A CA 1
ATOM 697 C C . GLY A 1 88 ? -13.613 -8.362 11.853 1.00 94.94 88 GLY A C 1
ATOM 698 O O . GLY A 1 88 ? -14.611 -9.076 11.876 1.00 94.94 88 GLY A O 1
ATOM 699 N N . GLN A 1 89 ? -13.465 -7.394 10.948 1.00 96.75 89 GLN A N 1
ATOM 700 C CA . GLN A 1 89 ? -14.465 -7.068 9.927 1.00 96.75 89 GLN A CA 1
ATOM 701 C C . GLN A 1 89 ? -14.165 -7.753 8.578 1.00 96.75 89 GLN A C 1
ATOM 703 O O . GLN A 1 89 ? -13.016 -8.127 8.318 1.00 96.75 89 GLN A O 1
ATOM 708 N N . PRO A 1 90 ? -15.173 -7.933 7.699 1.00 97.06 90 PRO A N 1
ATOM 709 C CA . PRO A 1 90 ? -14.953 -8.486 6.365 1.00 97.06 90 PRO A CA 1
ATOM 710 C C . PRO A 1 90 ? -14.100 -7.551 5.499 1.00 97.06 90 PRO A C 1
ATOM 712 O O . PRO A 1 90 ? -14.129 -6.327 5.652 1.00 97.06 90 PRO A O 1
ATOM 715 N N . PHE A 1 91 ? -13.353 -8.138 4.562 1.00 97.88 91 PHE A N 1
ATOM 716 C CA . PHE A 1 91 ? -12.605 -7.374 3.568 1.00 97.88 91 PHE A CA 1
ATOM 717 C C . PHE A 1 91 ? -13.547 -6.675 2.594 1.00 97.88 91 PHE A C 1
ATOM 719 O O . PHE A 1 91 ? -14.572 -7.219 2.188 1.00 97.88 91 PHE A O 1
ATOM 726 N N . VAL A 1 92 ? -13.169 -5.460 2.215 1.00 97.81 92 VAL A N 1
ATOM 727 C CA . VAL A 1 92 ? -13.915 -4.621 1.283 1.00 97.81 92 VAL A CA 1
ATOM 728 C C . VAL A 1 92 ? -13.120 -4.539 -0.012 1.00 97.81 92 VAL A C 1
ATOM 730 O O . VAL A 1 92 ? -11.951 -4.160 0.002 1.00 97.81 92 VAL A O 1
ATOM 733 N N . TYR A 1 93 ? -13.753 -4.893 -1.128 1.00 97.94 93 TYR A N 1
ATOM 734 C CA . TYR A 1 93 ? -13.108 -4.842 -2.438 1.00 97.94 93 TYR A CA 1
ATOM 735 C C . TYR A 1 93 ? -12.884 -3.401 -2.922 1.00 97.94 93 TYR A C 1
ATOM 737 O O . TYR A 1 93 ? -13.708 -2.527 -2.614 1.00 97.94 93 TYR A O 1
ATOM 745 N N . PRO A 1 94 ? -11.824 -3.162 -3.721 1.00 97.75 94 PRO A N 1
ATOM 746 C CA . PRO A 1 94 ? -11.620 -1.905 -4.433 1.00 97.75 94 PRO A CA 1
ATOM 747 C C . PRO A 1 94 ? -12.802 -1.545 -5.341 1.00 97.75 94 PRO A C 1
ATOM 749 O O . PRO A 1 94 ? -13.465 -2.424 -5.891 1.00 97.75 94 PRO A O 1
ATOM 752 N N . GLN A 1 95 ? -13.023 -0.248 -5.531 1.00 97.06 95 GLN A N 1
ATOM 753 C CA . GLN A 1 95 ? -14.005 0.314 -6.455 1.00 97.06 95 GLN A CA 1
ATOM 754 C C . GLN A 1 95 ? -13.305 1.184 -7.506 1.00 97.06 95 GLN A C 1
ATOM 756 O O . GLN A 1 95 ? -12.507 2.053 -7.163 1.00 97.06 95 GLN A O 1
ATOM 761 N N . ASN A 1 96 ? -13.585 0.927 -8.788 1.00 96.56 96 ASN A N 1
ATOM 762 C CA . ASN A 1 96 ? -12.879 1.557 -9.912 1.00 96.56 96 ASN A CA 1
ATOM 763 C C . ASN A 1 96 ? -13.339 2.993 -10.207 1.00 96.56 96 ASN A C 1
ATOM 765 O O . ASN A 1 96 ? -12.642 3.731 -10.898 1.00 96.56 96 ASN A O 1
ATOM 769 N N . ASP A 1 97 ? -14.523 3.359 -9.727 1.00 95.81 97 ASP A N 1
ATOM 770 C CA . ASP A 1 97 ? -15.141 4.678 -9.844 1.00 95.81 97 ASP A CA 1
ATOM 771 C C . ASP A 1 97 ? -14.629 5.678 -8.796 1.00 95.81 97 ASP A C 1
ATOM 773 O O . ASP A 1 97 ? -14.849 6.881 -8.936 1.00 95.81 97 ASP A O 1
ATOM 777 N N . LEU A 1 98 ? -13.904 5.201 -7.780 1.00 96.19 98 LEU A N 1
ATOM 778 C CA . LEU A 1 98 ? -13.297 6.032 -6.745 1.00 96.19 98 LEU A CA 1
ATOM 779 C C . LEU A 1 98 ? -11.838 6.373 -7.065 1.00 96.19 98 LEU A C 1
ATOM 781 O O . LEU A 1 98 ? -11.083 5.560 -7.600 1.00 96.19 98 LEU A O 1
ATOM 785 N N . ASP A 1 99 ? -11.416 7.576 -6.667 1.00 95.94 99 ASP A N 1
ATOM 786 C CA . ASP A 1 99 ? -10.003 7.952 -6.684 1.00 95.94 99 ASP A CA 1
ATOM 787 C C . ASP A 1 99 ? -9.185 7.158 -5.649 1.00 95.94 99 ASP A C 1
ATOM 789 O O . ASP A 1 99 ? -9.726 6.506 -4.753 1.00 95.94 99 ASP A O 1
ATOM 793 N N . TYR A 1 100 ? -7.858 7.223 -5.760 1.00 97.00 100 TYR A N 1
ATOM 794 C CA . TYR A 1 100 ? -6.931 6.423 -4.957 1.00 97.00 100 TYR A CA 1
ATOM 795 C C . TYR A 1 100 ? -7.127 6.592 -3.438 1.00 97.00 100 TYR A C 1
ATOM 797 O O . TYR A 1 100 ? -7.133 5.604 -2.698 1.00 97.00 100 TYR A O 1
ATOM 805 N N . ALA A 1 101 ? -7.331 7.825 -2.967 1.00 97.69 101 ALA A N 1
ATOM 806 C CA . ALA A 1 101 ? -7.499 8.123 -1.548 1.00 97.69 101 ALA A CA 1
ATOM 807 C C . ALA A 1 101 ? -8.903 7.749 -1.054 1.00 97.69 101 ALA A C 1
ATOM 809 O O . ALA A 1 101 ? -9.044 7.112 -0.007 1.00 97.69 101 ALA A O 1
ATOM 810 N N . SER A 1 102 ? -9.935 8.087 -1.828 1.00 97.94 102 SER A N 1
ATOM 811 C CA . SER A 1 102 ? -11.327 7.744 -1.526 1.00 97.94 102 SER A CA 1
ATOM 812 C C . SER A 1 102 ? -11.545 6.233 -1.475 1.00 97.94 102 SER A C 1
ATOM 814 O O . SER A 1 102 ? -12.185 5.726 -0.550 1.00 97.94 102 SER A O 1
ATOM 816 N N . ASN A 1 103 ? -10.957 5.495 -2.419 1.00 98.12 103 ASN A N 1
ATOM 817 C CA . ASN A 1 103 ? -11.022 4.041 -2.458 1.00 98.12 103 ASN A CA 1
ATOM 818 C C . ASN A 1 103 ? -10.338 3.418 -1.231 1.00 98.12 103 ASN A C 1
ATOM 820 O O . ASN A 1 103 ? -10.899 2.518 -0.609 1.00 98.12 103 ASN A O 1
ATOM 824 N N . PHE A 1 104 ? -9.168 3.926 -0.825 1.00 98.38 104 PHE A N 1
ATOM 825 C CA . PHE A 1 104 ? -8.493 3.457 0.389 1.00 98.38 104 PHE A CA 1
ATOM 826 C C . PHE A 1 104 ? -9.337 3.681 1.652 1.00 98.38 104 PHE A C 1
ATOM 828 O O . PHE A 1 104 ? -9.531 2.748 2.432 1.00 98.38 104 PHE A O 1
ATOM 835 N N . LEU A 1 105 ? -9.905 4.880 1.829 1.00 98.06 105 LEU A N 1
ATOM 836 C CA . LEU A 1 105 ? -10.788 5.180 2.962 1.00 98.06 105 LEU A CA 1
ATOM 837 C C . LEU A 1 105 ? -12.010 4.259 2.989 1.00 98.06 105 LEU A C 1
ATOM 839 O O . LEU A 1 105 ? -12.338 3.700 4.037 1.00 98.06 105 LEU A O 1
ATOM 843 N N . ARG A 1 106 ? -12.649 4.047 1.833 1.00 98.25 106 ARG A N 1
ATOM 844 C CA . ARG A 1 106 ? -13.771 3.115 1.715 1.00 98.25 106 ARG A CA 1
ATOM 845 C C . ARG A 1 106 ? -13.359 1.699 2.108 1.00 98.25 106 ARG A C 1
ATOM 847 O O . ARG A 1 106 ? -14.060 1.069 2.894 1.00 98.25 106 ARG A O 1
ATOM 854 N N . MET A 1 107 ? -12.233 1.196 1.604 1.00 98.44 107 MET A N 1
ATOM 855 C CA . MET A 1 107 ? -11.777 -0.156 1.936 1.00 98.44 107 MET A CA 1
ATOM 856 C C . MET A 1 107 ? -11.487 -0.326 3.436 1.00 98.44 107 MET A C 1
ATOM 858 O O . MET A 1 107 ? -11.750 -1.391 3.995 1.00 98.44 107 MET A O 1
ATOM 862 N N . CYS A 1 108 ? -10.999 0.718 4.108 1.00 97.81 108 CYS A N 1
ATOM 863 C CA . CYS A 1 108 ? -10.766 0.698 5.551 1.00 97.81 108 CYS A CA 1
ATOM 864 C C . CYS A 1 108 ? -12.069 0.734 6.362 1.00 97.81 108 CYS A C 1
ATOM 866 O O . CYS A 1 108 ? -12.227 -0.040 7.308 1.00 97.81 108 CYS A O 1
ATOM 868 N N . PHE A 1 109 ? -13.021 1.600 6.008 1.00 97.69 109 PHE A N 1
ATOM 869 C CA . PHE A 1 109 ? -14.115 1.968 6.916 1.00 97.69 109 PHE A CA 1
ATOM 870 C C . PHE A 1 109 ? -15.506 1.489 6.500 1.00 97.69 109 PHE A C 1
ATOM 872 O O . P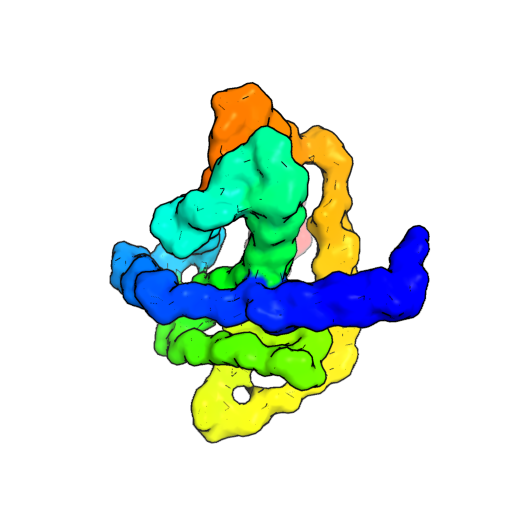HE A 1 109 ? -16.370 1.382 7.364 1.00 97.69 109 PHE A O 1
ATOM 879 N N . ALA A 1 110 ? -15.731 1.124 5.237 1.00 97.81 110 ALA A N 1
ATOM 880 C CA . ALA A 1 110 ? -17.032 0.616 4.807 1.00 97.81 110 ALA A CA 1
ATOM 881 C C . ALA A 1 110 ? -17.358 -0.734 5.457 1.00 97.81 110 ALA A C 1
ATOM 883 O O . ALA A 1 110 ? -16.472 -1.562 5.684 1.00 97.81 110 ALA A O 1
ATOM 884 N N . VAL A 1 111 ? -18.637 -0.980 5.720 1.00 97.06 111 VAL A N 1
ATOM 885 C CA . VAL A 1 111 ? -19.156 -2.263 6.203 1.00 97.06 111 VAL A CA 1
ATOM 886 C C . VAL A 1 111 ? -20.338 -2.693 5.333 1.00 97.06 111 VAL A C 1
ATOM 888 O O . VAL A 1 111 ? -20.967 -1.840 4.720 1.00 97.06 111 VAL A O 1
ATOM 891 N N . PRO A 1 112 ? -20.684 -3.991 5.270 1.00 97.25 112 PRO A N 1
ATOM 892 C CA . PRO A 1 112 ? -21.828 -4.442 4.472 1.00 97.25 112 PRO A CA 1
ATOM 893 C C . PRO A 1 112 ? -23.190 -3.956 4.987 1.00 97.25 112 PRO A C 1
ATOM 895 O O . PRO A 1 112 ? -24.186 -4.081 4.284 1.00 97.25 112 PRO A O 1
ATOM 898 N N . CYS A 1 113 ? -23.246 -3.465 6.227 1.00 97.06 113 CYS A N 1
ATOM 899 C CA . CYS A 1 113 ? -24.491 -3.120 6.908 1.00 97.06 113 CYS A CA 1
ATOM 900 C C . CYS A 1 113 ? -25.082 -1.770 6.478 1.00 97.06 113 CYS A C 1
ATOM 902 O O . CYS A 1 113 ? -26.245 -1.514 6.773 1.00 97.06 113 CYS A O 1
ATOM 904 N N . GLU A 1 114 ? -24.306 -0.909 5.818 1.00 95.81 114 GLU A N 1
ATOM 905 C CA . GLU A 1 114 ? -24.742 0.425 5.401 1.00 95.81 114 GLU A CA 1
ATOM 906 C C . GLU A 1 114 ? -23.900 0.956 4.236 1.00 95.81 114 GLU A C 1
ATOM 908 O O . GLU A 1 114 ? -22.790 0.487 3.971 1.00 95.81 114 GLU A O 1
ATOM 913 N N . GLU A 1 115 ? -24.431 1.951 3.530 1.00 96.19 115 GLU A N 1
ATOM 914 C CA . GLU A 1 115 ? -23.692 2.632 2.474 1.00 96.19 115 GLU A CA 1
ATOM 915 C C . GLU A 1 115 ? -22.625 3.555 3.074 1.00 96.19 115 GLU A C 1
ATOM 917 O O . GLU A 1 115 ? -22.911 4.425 3.896 1.00 96.19 115 GLU A O 1
ATOM 922 N N . TYR A 1 116 ? -21.377 3.387 2.634 1.00 96.69 116 TYR A N 1
ATOM 923 C CA . TYR A 1 116 ? -20.275 4.241 3.059 1.00 96.69 116 TYR A CA 1
ATOM 924 C C . TYR A 1 116 ? -20.076 5.402 2.085 1.00 96.69 116 TYR A C 1
ATOM 926 O O . TYR A 1 116 ? -19.602 5.209 0.964 1.00 96.69 116 TYR A O 1
ATOM 934 N N . VAL A 1 117 ? -20.369 6.617 2.546 1.00 96.38 117 VAL A N 1
ATOM 935 C CA . VAL A 1 117 ? -20.132 7.850 1.790 1.00 96.38 117 VAL A CA 1
ATOM 936 C C . VAL A 1 117 ? -18.803 8.466 2.221 1.00 96.38 117 VAL A C 1
ATOM 938 O O . VAL A 1 117 ? -18.628 8.882 3.368 1.00 96.38 117 VAL A O 1
ATOM 941 N N . VAL A 1 118 ? -17.848 8.544 1.293 1.00 96.31 118 VAL A N 1
ATOM 942 C CA . VAL A 1 118 ? -16.526 9.126 1.559 1.00 96.31 118 VAL A CA 1
ATOM 943 C C . VAL A 1 118 ? -16.660 10.632 1.804 1.00 96.31 118 VAL A C 1
ATOM 945 O O . VAL A 1 118 ? -17.154 11.375 0.956 1.00 96.31 118 VAL A O 1
ATOM 948 N N . ASN A 1 119 ? -16.161 11.115 2.944 1.00 96.62 119 ASN A N 1
ATOM 949 C CA . ASN A 1 119 ? -16.109 12.549 3.212 1.00 96.62 119 ASN A CA 1
ATOM 950 C C . ASN A 1 119 ? -15.014 13.214 2.345 1.00 96.62 119 ASN A C 1
ATOM 952 O O . ASN A 1 119 ? -13.835 12.873 2.497 1.00 96.62 119 ASN A O 1
ATOM 956 N N . PRO A 1 120 ? -15.345 14.208 1.497 1.00 96.50 120 PRO A N 1
ATOM 957 C CA . PRO A 1 120 ? -14.386 14.830 0.580 1.00 96.50 120 PRO A CA 1
ATOM 958 C C . PRO A 1 120 ? -13.246 15.576 1.293 1.00 96.50 120 PRO A C 1
ATOM 960 O O . PRO A 1 120 ? -12.164 15.744 0.727 1.00 96.50 120 PRO A O 1
ATOM 963 N N . VAL A 1 121 ? -13.456 16.021 2.536 1.00 97.56 121 VAL A N 1
ATOM 964 C CA . VAL A 1 121 ? -12.404 16.629 3.365 1.00 97.56 121 VAL A CA 1
ATOM 965 C C . VAL A 1 121 ? -11.396 15.567 3.799 1.00 97.56 121 VAL A C 1
ATOM 967 O O . VAL A 1 121 ? -10.191 15.790 3.681 1.00 97.56 121 VAL A O 1
ATOM 970 N N . LEU A 1 122 ? -11.875 14.399 4.238 1.00 96.50 122 LEU A N 1
ATOM 971 C CA . LEU A 1 122 ? -11.015 13.287 4.648 1.00 96.50 122 LEU A CA 1
ATOM 972 C C . LEU A 1 122 ? -10.267 12.684 3.455 1.00 96.50 122 LEU A C 1
ATOM 974 O O . LEU A 1 122 ? -9.073 12.425 3.573 1.00 96.50 122 LEU A O 1
ATOM 978 N N . ALA A 1 123 ? -10.922 12.535 2.300 1.00 97.12 123 ALA A N 1
ATOM 979 C CA . ALA A 1 123 ? -10.273 12.073 1.070 1.00 97.12 123 ALA A CA 1
ATOM 980 C C . ALA A 1 123 ? -9.110 12.987 0.667 1.00 97.12 123 ALA A C 1
ATOM 982 O O . ALA A 1 123 ? -7.997 12.523 0.437 1.00 97.12 123 ALA A O 1
ATOM 983 N N . ARG A 1 124 ? -9.330 14.308 0.683 1.00 96.75 124 ARG A N 1
ATOM 984 C CA . ARG A 1 124 ? -8.283 15.293 0.374 1.00 96.75 124 ARG A CA 1
ATOM 985 C C . ARG A 1 124 ? -7.153 15.298 1.403 1.00 96.75 124 ARG A C 1
ATOM 987 O O . ARG A 1 124 ? -6.002 15.531 1.046 1.00 96.75 124 ARG A O 1
ATOM 994 N N . ALA A 1 125 ? -7.468 15.091 2.680 1.00 97.31 125 ALA A N 1
ATOM 995 C CA . ALA A 1 125 ? -6.451 14.964 3.717 1.00 97.31 125 ALA A CA 1
ATOM 996 C C . ALA A 1 125 ? -5.603 13.700 3.509 1.00 97.31 125 ALA A C 1
ATOM 998 O O . ALA A 1 125 ? -4.380 13.777 3.577 1.00 97.31 125 ALA A O 1
ATOM 999 N N . MET A 1 126 ? -6.238 12.571 3.187 1.00 97.62 126 MET A N 1
ATOM 1000 C CA . MET A 1 126 ? -5.557 11.308 2.899 1.00 97.62 126 MET A CA 1
ATOM 1001 C C . MET A 1 126 ? -4.661 11.404 1.659 1.00 97.62 126 MET A C 1
ATOM 1003 O O . MET A 1 126 ? -3.509 10.987 1.706 1.00 97.62 126 MET A O 1
ATOM 1007 N N . ASP A 1 127 ? -5.141 12.029 0.584 1.00 96.88 127 ASP A N 1
ATOM 1008 C CA . ASP A 1 127 ? -4.343 12.282 -0.621 1.00 96.88 127 ASP A CA 1
ATOM 1009 C C . ASP A 1 127 ? -3.064 13.076 -0.300 1.00 96.88 127 ASP A C 1
ATOM 1011 O O . ASP A 1 127 ? -1.958 12.698 -0.686 1.00 96.88 127 ASP A O 1
ATOM 1015 N N . ARG A 1 128 ? -3.180 14.122 0.527 1.00 97.19 128 ARG A N 1
ATOM 1016 C CA . ARG A 1 128 ? -2.015 14.881 1.004 1.00 97.19 128 ARG A CA 1
ATOM 1017 C C . ARG A 1 128 ? -1.078 14.042 1.863 1.00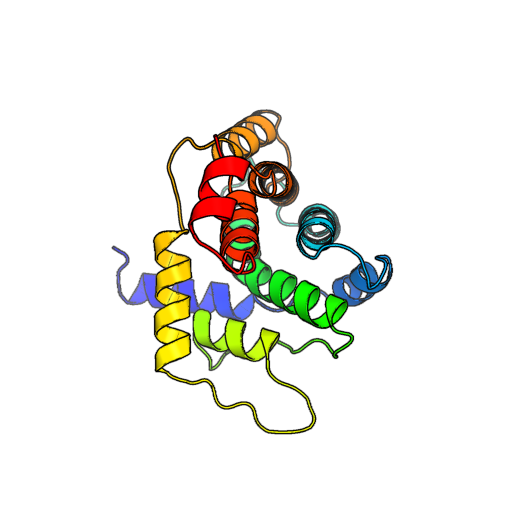 97.19 128 ARG A C 1
ATOM 1019 O O . ARG A 1 128 ? 0.131 14.195 1.728 1.00 97.19 128 ARG A O 1
ATOM 1026 N N . ILE A 1 129 ? -1.602 13.174 2.730 1.00 96.00 129 ILE A N 1
ATOM 1027 C CA . ILE A 1 129 ? -0.776 12.260 3.531 1.00 96.00 129 ILE A CA 1
ATOM 1028 C C . ILE A 1 129 ? 0.046 11.357 2.608 1.00 96.00 129 ILE A C 1
ATOM 1030 O O . ILE A 1 129 ? 1.252 11.238 2.821 1.00 96.00 129 ILE A O 1
ATOM 1034 N N . PHE A 1 130 ? -0.568 10.785 1.567 1.00 96.69 130 PHE A N 1
ATOM 1035 C CA . PHE A 1 130 ? 0.144 9.970 0.584 1.00 96.69 130 PHE A CA 1
ATOM 1036 C C . PHE A 1 130 ? 1.215 10.758 -0.162 1.00 96.69 130 PHE A C 1
ATOM 1038 O O . PHE A 1 130 ? 2.338 10.278 -0.275 1.00 96.69 130 PHE A O 1
ATOM 1045 N N . ILE A 1 131 ? 0.907 11.972 -0.621 1.00 96.06 131 ILE A N 1
ATOM 1046 C CA . ILE A 1 131 ? 1.878 12.818 -1.327 1.00 96.06 131 ILE A CA 1
ATOM 1047 C C . ILE A 1 131 ? 3.064 13.174 -0.421 1.00 96.06 131 ILE A C 1
ATOM 1049 O O . ILE A 1 131 ? 4.211 13.070 -0.847 1.00 96.06 131 ILE A O 1
ATOM 1053 N N . LEU A 1 132 ? 2.806 13.564 0.830 1.00 95.31 132 LEU A N 1
ATOM 1054 C CA . LEU A 1 132 ? 3.850 13.969 1.779 1.00 95.31 132 LEU A CA 1
ATOM 1055 C C . LEU A 1 132 ? 4.778 12.817 2.186 1.00 95.31 132 LEU A C 1
ATOM 1057 O O . LEU A 1 132 ? 5.927 13.068 2.530 1.00 95.31 132 LEU A O 1
ATOM 1061 N N . HIS A 1 133 ? 4.292 11.575 2.143 1.00 95.06 133 HIS A N 1
ATOM 1062 C CA . HIS A 1 133 ? 5.071 10.381 2.486 1.00 95.06 133 HIS A CA 1
ATOM 1063 C C . HIS A 1 133 ? 5.528 9.591 1.251 1.00 95.06 133 HIS A C 1
ATOM 1065 O O . HIS A 1 133 ? 6.007 8.467 1.395 1.00 95.06 133 HIS A O 1
ATOM 1071 N N . ALA A 1 134 ? 5.363 10.143 0.044 1.00 93.25 134 ALA A N 1
ATOM 1072 C CA . ALA A 1 134 ? 5.623 9.415 -1.195 1.00 93.25 134 ALA A CA 1
ATOM 1073 C C . ALA A 1 134 ? 7.101 9.027 -1.356 1.00 93.25 134 ALA A C 1
ATOM 1075 O O . ALA A 1 134 ? 7.394 7.932 -1.832 1.00 93.25 134 ALA A O 1
ATOM 1076 N N . ASP A 1 135 ? 8.020 9.908 -0.962 1.00 95.62 135 ASP A N 1
ATOM 1077 C CA . ASP A 1 135 ? 9.455 9.641 -0.956 1.00 95.62 135 ASP A CA 1
ATOM 1078 C C . ASP A 1 135 ? 10.163 10.533 0.070 1.00 95.62 135 ASP A C 1
ATOM 1080 O O . ASP A 1 135 ? 9.690 11.620 0.405 1.00 95.62 135 ASP A O 1
ATOM 1084 N N . HIS A 1 136 ? 11.303 10.062 0.572 1.00 94.19 136 HIS A N 1
ATOM 1085 C CA . HIS A 1 136 ? 12.155 10.829 1.477 1.00 94.19 136 HIS A CA 1
ATOM 1086 C C . HIS A 1 136 ? 13.632 10.481 1.251 1.00 94.19 136 HIS A C 1
ATOM 1088 O O . HIS A 1 136 ? 14.367 10.143 2.186 1.00 94.19 136 HIS A O 1
ATOM 1094 N N . GLU A 1 137 ? 14.037 10.487 -0.020 1.00 93.88 137 GLU A N 1
ATOM 1095 C CA . GLU A 1 137 ? 15.416 10.354 -0.483 1.00 93.88 137 GLU A CA 1
ATOM 1096 C C . GLU A 1 137 ? 16.142 9.110 0.089 1.00 93.88 137 GLU A C 1
ATOM 1098 O O . GLU A 1 137 ? 15.615 7.996 0.041 1.00 93.88 137 GLU A O 1
ATOM 1103 N N . GLN A 1 138 ? 17.366 9.256 0.614 1.00 91.94 138 GLN A N 1
ATOM 1104 C CA . GLN A 1 138 ? 18.212 8.146 1.077 1.00 91.94 138 GLN A CA 1
ATOM 1105 C C . GLN A 1 138 ? 17.993 7.801 2.557 1.00 91.94 138 GLN A C 1
ATOM 1107 O O . GLN A 1 138 ? 18.937 7.629 3.325 1.00 91.94 138 GLN A O 1
ATOM 1112 N N . ASN A 1 139 ? 16.735 7.671 2.976 1.00 93.19 139 ASN A N 1
ATOM 1113 C CA . ASN A 1 139 ? 16.413 7.179 4.315 1.00 93.19 139 ASN A CA 1
ATOM 1114 C C . ASN A 1 139 ? 16.753 5.677 4.482 1.00 93.19 139 ASN A C 1
ATOM 1116 O O . ASN A 1 139 ? 17.076 4.966 3.521 1.00 93.19 139 ASN A O 1
ATOM 1120 N N . ALA A 1 140 ? 16.669 5.180 5.720 1.00 93.75 140 ALA A N 1
ATOM 1121 C CA . ALA A 1 140 ? 17.046 3.810 6.071 1.00 93.75 140 ALA A CA 1
ATOM 1122 C C . ALA A 1 140 ? 16.254 2.743 5.292 1.00 93.75 140 ALA A C 1
ATOM 1124 O O . ALA A 1 140 ? 16.845 1.793 4.768 1.00 93.75 140 ALA A O 1
ATOM 1125 N N . SER A 1 141 ? 14.932 2.908 5.150 1.00 94.12 141 SER A N 1
ATOM 1126 C CA . SER A 1 141 ? 14.112 1.955 4.392 1.00 94.12 141 SER A CA 1
ATOM 1127 C C . SER A 1 141 ? 14.443 1.980 2.903 1.00 94.12 141 SER A C 1
ATOM 1129 O O . SER A 1 141 ? 14.624 0.913 2.323 1.00 94.12 141 SER A O 1
ATOM 1131 N N . THR A 1 142 ? 14.621 3.159 2.294 1.00 95.81 142 THR A N 1
ATOM 1132 C CA . THR A 1 142 ? 15.035 3.262 0.885 1.00 95.81 142 THR A CA 1
ATOM 1133 C C . THR A 1 142 ? 16.391 2.591 0.663 1.00 95.81 142 THR A C 1
ATOM 1135 O O . THR A 1 142 ? 16.556 1.819 -0.281 1.00 95.81 142 THR A O 1
ATOM 1138 N N . SER A 1 143 ? 17.349 2.814 1.564 1.00 96.06 143 SER A N 1
ATOM 1139 C CA . SER A 1 143 ? 18.677 2.189 1.502 1.00 96.06 143 SER A CA 1
ATOM 1140 C C . SER A 1 143 ? 18.600 0.664 1.615 1.00 96.06 143 SER A C 1
ATOM 1142 O O . SER A 1 143 ? 19.271 -0.044 0.866 1.00 96.06 143 SER A O 1
ATOM 1144 N N . THR A 1 144 ? 17.723 0.152 2.483 1.00 96.50 144 THR A N 1
ATOM 1145 C CA . THR A 1 144 ? 17.457 -1.288 2.636 1.00 96.50 144 THR A CA 1
ATOM 1146 C C . THR A 1 144 ? 16.888 -1.891 1.354 1.00 96.50 144 THR A C 1
ATOM 1148 O O . THR A 1 144 ? 17.381 -2.920 0.893 1.00 96.50 144 THR A O 1
ATOM 1151 N N . VAL A 1 145 ? 15.908 -1.229 0.726 1.00 96.94 145 VAL A N 1
ATOM 1152 C CA . VAL A 1 145 ? 15.351 -1.662 -0.567 1.00 96.94 145 VAL A CA 1
ATOM 1153 C C . VAL A 1 145 ? 16.438 -1.686 -1.644 1.00 96.94 145 VAL A C 1
ATOM 1155 O O . VAL A 1 145 ? 16.557 -2.673 -2.369 1.00 96.94 145 VAL A O 1
ATOM 1158 N N . ARG A 1 146 ? 17.271 -0.638 -1.734 1.00 96.50 146 ARG A N 1
ATOM 1159 C CA . ARG A 1 146 ? 18.369 -0.569 -2.715 1.00 96.50 146 ARG A CA 1
ATOM 1160 C C . ARG A 1 146 ? 19.393 -1.683 -2.512 1.00 96.50 146 ARG A C 1
ATOM 1162 O O . ARG A 1 146 ? 19.829 -2.282 -3.492 1.00 96.50 146 ARG A O 1
ATOM 1169 N N . LEU A 1 147 ? 19.753 -1.970 -1.262 1.00 97.06 147 LEU A N 1
ATOM 1170 C CA . LEU A 1 147 ? 20.706 -3.023 -0.924 1.00 97.06 147 LEU A CA 1
ATOM 1171 C C . LEU A 1 147 ? 20.140 -4.420 -1.214 1.00 97.06 147 LEU A C 1
ATOM 1173 O O . LEU A 1 147 ? 20.838 -5.253 -1.780 1.00 97.06 147 LEU A O 1
ATOM 1177 N N . ALA A 1 148 ? 18.871 -4.676 -0.889 1.00 95.56 148 ALA A N 1
ATOM 1178 C CA . ALA A 1 148 ? 18.223 -5.940 -1.233 1.00 95.56 148 ALA A CA 1
ATOM 1179 C C . ALA A 1 148 ? 18.179 -6.138 -2.756 1.00 95.56 148 ALA A C 1
ATOM 1181 O O . ALA A 1 148 ? 18.540 -7.198 -3.267 1.00 95.56 148 ALA A O 1
ATOM 1182 N N . CYS A 1 149 ? 17.810 -5.096 -3.498 1.00 93.44 149 CYS A N 1
ATOM 1183 C CA . CYS A 1 149 ? 17.695 -5.159 -4.950 1.00 93.44 149 CYS A CA 1
ATOM 1184 C C . CYS A 1 149 ? 19.038 -5.302 -5.680 1.00 93.44 149 CYS A C 1
ATOM 1186 O O . CYS A 1 149 ? 19.065 -5.904 -6.752 1.00 93.44 149 CYS A O 1
ATOM 1188 N N . SER A 1 150 ? 20.160 -4.830 -5.122 1.00 94.31 150 SER A N 1
ATOM 1189 C CA . SER A 1 150 ? 21.476 -5.010 -5.757 1.00 94.31 150 SER A CA 1
ATOM 1190 C C . SER A 1 150 ? 21.922 -6.476 -5.821 1.00 94.31 150 SER A C 1
ATOM 1192 O O . SER A 1 150 ? 22.729 -6.827 -6.677 1.00 94.31 150 SER A O 1
ATOM 1194 N N . SER A 1 151 ? 21.357 -7.341 -4.973 1.00 94.44 151 SER A N 1
ATOM 1195 C CA . SER A 1 151 ? 21.590 -8.791 -5.016 1.00 94.44 151 SER A CA 1
ATOM 1196 C C . SER A 1 151 ? 20.839 -9.516 -6.140 1.00 94.44 151 SER A C 1
ATOM 1198 O O . SER A 1 151 ? 21.040 -10.711 -6.340 1.00 94.44 151 SER A O 1
ATOM 1200 N N . GLY A 1 152 ? 19.959 -8.818 -6.864 1.00 92.81 152 GLY A N 1
ATOM 1201 C CA . GLY A 1 152 ? 19.072 -9.424 -7.854 1.00 92.81 152 GLY A CA 1
ATOM 1202 C C . GLY A 1 152 ? 17.744 -9.930 -7.281 1.00 92.81 152 GLY A C 1
ATOM 1203 O O . GLY A 1 152 ? 17.031 -10.671 -7.955 1.00 92.81 152 GLY A O 1
ATOM 1204 N N . ALA A 1 153 ? 17.401 -9.553 -6.044 1.00 94.38 153 ALA A N 1
ATOM 1205 C CA . ALA A 1 153 ? 16.138 -9.937 -5.423 1.00 94.38 153 ALA A CA 1
ATOM 1206 C C . ALA A 1 153 ? 14.928 -9.416 -6.220 1.00 94.38 153 ALA A C 1
ATOM 1208 O O . ALA A 1 153 ? 14.953 -8.325 -6.792 1.00 94.38 153 ALA A O 1
ATOM 1209 N N . ASN A 1 154 ? 13.840 -10.194 -6.226 1.00 94.12 154 ASN A N 1
ATOM 1210 C CA . ASN A 1 154 ? 12.623 -9.802 -6.932 1.00 94.12 154 ASN A CA 1
ATOM 1211 C C . ASN A 1 154 ? 12.010 -8.515 -6.326 1.00 94.12 154 ASN A C 1
ATOM 1213 O O . ASN A 1 154 ? 12.143 -8.282 -5.118 1.00 94.12 154 ASN A O 1
ATOM 1217 N N . PRO A 1 155 ? 11.282 -7.700 -7.117 1.00 94.00 155 PRO A N 1
ATOM 1218 C CA . PRO A 1 155 ? 10.789 -6.398 -6.660 1.00 94.00 155 PRO A CA 1
ATOM 1219 C C . PRO A 1 155 ? 9.882 -6.464 -5.423 1.00 94.00 155 PRO A C 1
ATOM 1221 O O . PRO A 1 155 ? 9.981 -5.612 -4.541 1.00 94.00 155 PRO A O 1
ATOM 1224 N N . PHE A 1 156 ? 9.024 -7.486 -5.324 1.00 95.62 156 PHE A N 1
ATOM 1225 C CA . PHE A 1 156 ? 8.115 -7.664 -4.186 1.00 95.62 156 PHE A CA 1
ATOM 1226 C C . PHE A 1 156 ? 8.888 -7.920 -2.887 1.00 95.62 156 PHE A C 1
ATOM 1228 O O . PHE A 1 156 ? 8.604 -7.297 -1.866 1.00 95.62 156 PHE A O 1
ATOM 1235 N N . ALA A 1 157 ? 9.911 -8.779 -2.942 1.00 95.25 157 ALA A N 1
ATOM 1236 C CA . ALA A 1 157 ? 10.793 -9.060 -1.815 1.00 95.25 157 ALA A CA 1
ATOM 1237 C C . ALA A 1 157 ? 11.631 -7.836 -1.416 1.00 95.25 157 ALA A C 1
ATOM 1239 O O . ALA A 1 157 ? 11.780 -7.576 -0.222 1.00 95.25 157 ALA A O 1
ATOM 1240 N N . CYS A 1 158 ? 12.121 -7.044 -2.379 1.00 96.12 158 CYS A N 1
ATOM 1241 C CA . CYS A 1 158 ? 12.821 -5.797 -2.058 1.00 96.12 158 CYS A CA 1
ATOM 1242 C C . CYS A 1 158 ? 11.925 -4.834 -1.268 1.00 96.12 158 CYS A C 1
ATOM 1244 O O . CYS A 1 158 ? 12.353 -4.300 -0.248 1.00 96.12 158 CYS A O 1
ATOM 1246 N N . ILE A 1 159 ? 10.677 -4.620 -1.706 1.00 96.25 159 ILE A N 1
ATOM 1247 C CA . ILE A 1 159 ? 9.745 -3.746 -0.978 1.00 96.25 159 ILE A CA 1
ATOM 1248 C C . ILE A 1 159 ? 9.399 -4.346 0.386 1.00 96.25 159 ILE A C 1
ATOM 1250 O O . ILE A 1 159 ? 9.393 -3.620 1.379 1.00 96.25 159 ILE A O 1
ATOM 1254 N N . ALA A 1 160 ? 9.192 -5.664 0.464 1.00 96.19 160 ALA A N 1
ATOM 1255 C CA . ALA A 1 160 ? 8.961 -6.358 1.726 1.00 96.19 160 ALA A CA 1
ATOM 1256 C C . ALA A 1 160 ? 10.107 -6.154 2.729 1.00 96.19 160 ALA A C 1
ATOM 1258 O O . ALA A 1 160 ? 9.828 -6.035 3.914 1.00 96.19 160 ALA A O 1
ATOM 1259 N N . ALA A 1 161 ? 11.364 -6.054 2.280 1.00 96.00 161 ALA A N 1
ATOM 1260 C CA . ALA A 1 161 ? 12.512 -5.741 3.139 1.00 96.00 161 ALA A CA 1
ATOM 1261 C C . ALA A 1 161 ? 12.511 -4.285 3.647 1.00 96.00 161 ALA A C 1
ATOM 1263 O O . ALA A 1 161 ? 12.991 -4.007 4.746 1.00 96.00 161 ALA A O 1
ATOM 1264 N N . GLY A 1 162 ? 11.935 -3.353 2.882 1.00 94.94 162 GLY A N 1
ATOM 1265 C CA . GLY A 1 162 ? 11.774 -1.957 3.294 1.00 94.94 162 GLY A CA 1
ATOM 1266 C C . GLY A 1 162 ? 10.754 -1.764 4.421 1.00 94.94 162 GLY A C 1
ATOM 1267 O O . GLY A 1 162 ? 10.961 -0.914 5.284 1.00 94.94 162 GLY A O 1
ATOM 1268 N N . ILE A 1 163 ? 9.687 -2.572 4.458 1.00 94.50 163 ILE A N 1
ATOM 1269 C CA . ILE A 1 163 ? 8.602 -2.468 5.452 1.00 94.50 163 ILE A CA 1
ATOM 1270 C C . ILE A 1 163 ? 9.081 -2.657 6.904 1.00 94.50 163 ILE A C 1
ATOM 1272 O O . ILE A 1 163 ? 8.769 -1.791 7.719 1.00 94.50 163 ILE A O 1
ATOM 1276 N N . PRO A 1 164 ? 9.836 -3.707 7.287 1.00 91.50 164 PRO A N 1
ATOM 1277 C CA . PRO A 1 164 ? 10.314 -3.853 8.659 1.00 91.50 164 PRO A CA 1
ATOM 1278 C C . PRO A 1 164 ? 11.337 -2.773 9.026 1.00 91.50 164 PRO A C 1
ATOM 1280 O O . PRO A 1 164 ? 11.364 -2.333 10.172 1.00 91.50 164 PRO A O 1
ATOM 1283 N N . CYS A 1 165 ? 12.134 -2.293 8.062 1.00 90.94 165 CYS A N 1
ATOM 1284 C CA . CYS A 1 165 ? 13.032 -1.159 8.285 1.00 90.94 165 CYS A CA 1
ATOM 1285 C C . CYS A 1 165 ? 12.242 0.129 8.576 1.00 90.94 165 CYS A C 1
ATOM 1287 O O . CYS A 1 165 ? 12.582 0.871 9.495 1.00 90.94 165 CYS A O 1
ATOM 1289 N N . LEU A 1 166 ? 11.147 0.362 7.844 1.00 89.44 166 LEU A N 1
ATOM 1290 C CA . LEU A 1 166 ? 10.212 1.456 8.100 1.00 89.44 166 LEU A CA 1
ATOM 1291 C C . LEU A 1 166 ? 9.479 1.292 9.432 1.00 89.44 166 LEU A C 1
ATOM 1293 O O . LEU A 1 166 ? 9.286 2.269 10.141 1.00 89.44 166 LEU A O 1
ATOM 1297 N N . TRP A 1 167 ? 9.087 0.077 9.797 1.00 89.06 167 TRP A N 1
ATOM 1298 C CA . TRP A 1 167 ? 8.341 -0.180 11.028 1.00 89.06 167 TRP A CA 1
ATOM 1299 C C . TRP A 1 167 ? 9.157 0.093 12.300 1.00 89.06 167 TRP A C 1
ATOM 1301 O O . TRP A 1 167 ? 8.576 0.358 13.350 1.00 89.06 167 TRP A O 1
ATOM 1311 N N . GLY A 1 168 ? 10.492 0.077 12.220 1.00 79.25 168 GLY A N 1
ATOM 1312 C CA . GLY A 1 168 ? 11.352 0.392 13.358 1.00 79.25 168 GLY A CA 1
ATOM 1313 C C . GLY A 1 168 ? 10.942 1.703 14.061 1.00 79.25 168 GLY A C 1
ATOM 1314 O O . GLY A 1 168 ? 10.628 2.690 13.389 1.00 79.25 168 GLY A O 1
ATOM 1315 N N . PRO A 1 169 ? 10.961 1.756 15.407 1.00 69.56 169 PRO A N 1
ATOM 1316 C CA . PRO A 1 169 ? 10.460 2.903 16.174 1.00 69.56 169 PRO A CA 1
ATOM 1317 C C . PRO A 1 169 ? 11.247 4.198 15.924 1.00 69.56 169 PRO A C 1
ATOM 1319 O O . PRO A 1 169 ? 10.724 5.283 16.144 1.00 69.56 169 PRO A O 1
ATOM 1322 N N . ALA A 1 170 ? 12.490 4.087 15.446 1.00 59.16 170 ALA A N 1
ATOM 1323 C CA . ALA A 1 170 ? 13.343 5.213 15.070 1.00 59.16 170 ALA A CA 1
ATOM 1324 C C . ALA A 1 170 ? 13.151 5.681 13.612 1.00 59.16 170 ALA A C 1
ATOM 1326 O O . ALA A 1 170 ? 13.896 6.540 13.148 1.00 59.16 170 ALA A O 1
ATOM 1327 N N . HIS A 1 171 ? 12.199 5.100 12.875 1.00 81.81 171 HIS A N 1
ATOM 1328 C CA . HIS A 1 171 ? 11.884 5.472 11.495 1.00 81.81 171 HIS A CA 1
ATOM 1329 C C . HIS A 1 171 ? 10.373 5.720 11.346 1.00 81.81 171 HIS A C 1
ATOM 1331 O O . HIS A 1 171 ? 9.830 6.587 12.022 1.00 81.81 171 HIS A O 1
ATOM 1337 N N . GLY A 1 172 ? 9.649 4.957 10.529 1.00 57.62 172 GLY A N 1
ATOM 1338 C CA . GLY A 1 172 ? 8.199 5.112 10.342 1.00 57.62 172 GLY A CA 1
ATOM 1339 C C . GLY A 1 172 ? 7.354 4.727 11.561 1.00 57.62 172 GLY A C 1
ATOM 1340 O O . GLY A 1 172 ? 6.252 5.251 11.726 1.00 57.62 172 GLY A O 1
ATOM 1341 N N . GLY A 1 173 ? 7.875 3.884 12.461 1.00 61.44 173 GLY A N 1
ATOM 1342 C CA . GLY A 1 173 ? 7.244 3.599 13.755 1.00 61.44 173 GLY A CA 1
ATOM 1343 C C . GLY A 1 173 ? 7.199 4.812 14.697 1.00 61.44 173 GLY A C 1
ATOM 1344 O O . GLY A 1 173 ? 6.439 4.813 15.667 1.00 61.44 173 GLY A O 1
ATOM 1345 N N . ALA A 1 174 ? 7.955 5.875 14.400 1.00 65.38 174 ALA A N 1
ATOM 1346 C CA . ALA A 1 174 ? 7.954 7.099 15.194 1.00 65.38 174 A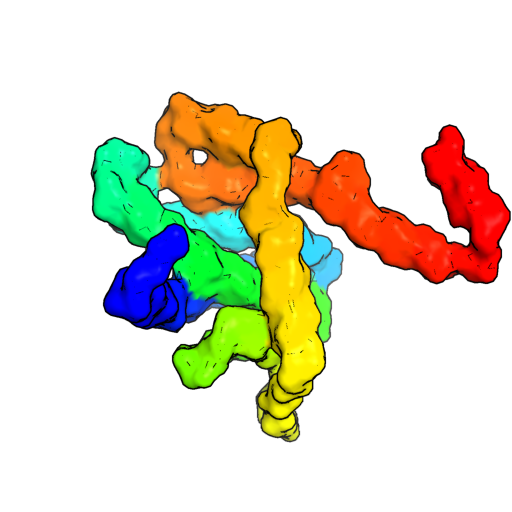LA A CA 1
ATOM 1347 C C . ALA A 1 174 ? 6.584 7.797 15.200 1.00 65.38 174 ALA A C 1
ATOM 1349 O O . ALA A 1 174 ? 6.216 8.396 16.208 1.00 65.38 174 ALA A O 1
ATOM 1350 N N . ASN A 1 175 ? 5.796 7.678 14.123 1.00 67.69 175 ASN A N 1
ATOM 1351 C CA . ASN A 1 175 ? 4.453 8.265 14.053 1.00 67.69 175 ASN A CA 1
ATOM 1352 C C . ASN A 1 175 ? 3.511 7.635 15.088 1.00 67.69 175 ASN A C 1
ATOM 1354 O O . ASN A 1 175 ? 2.777 8.334 15.785 1.00 67.69 175 ASN A O 1
ATOM 1358 N N . GLU A 1 176 ? 3.565 6.312 15.233 1.00 65.31 176 GLU A N 1
ATOM 1359 C CA . GLU A 1 176 ? 2.808 5.594 16.257 1.00 65.31 176 GLU A CA 1
ATOM 1360 C C . GLU A 1 176 ? 3.330 5.924 17.662 1.00 65.31 176 GLU A C 1
ATOM 1362 O O . GLU A 1 176 ? 2.547 6.185 18.575 1.00 65.31 176 GLU A O 1
ATOM 1367 N N . ALA A 1 177 ? 4.653 5.997 17.836 1.00 57.50 177 ALA A N 1
ATOM 1368 C CA . ALA A 1 177 ? 5.257 6.396 19.105 1.00 57.50 177 ALA A CA 1
ATOM 1369 C C . ALA A 1 177 ? 4.841 7.820 19.529 1.00 57.50 177 ALA A C 1
ATOM 1371 O O . ALA A 1 177 ? 4.555 8.053 20.706 1.00 57.50 177 ALA A O 1
ATOM 1372 N N . ALA A 1 178 ? 4.739 8.755 18.580 1.00 59.62 178 ALA A N 1
ATOM 1373 C CA . ALA A 1 178 ? 4.257 10.114 18.814 1.00 59.62 178 ALA A CA 1
ATOM 1374 C C . ALA A 1 178 ? 2.764 10.141 19.190 1.00 59.62 178 ALA A C 1
ATOM 1376 O O . ALA A 1 178 ? 2.375 10.838 20.126 1.00 59.62 178 ALA A O 1
ATOM 1377 N N . LEU A 1 179 ? 1.921 9.329 18.544 1.00 66.38 179 LEU A N 1
ATOM 1378 C CA . LEU A 1 179 ? 0.511 9.186 18.932 1.00 66.38 179 LEU A CA 1
ATOM 1379 C C . LEU A 1 179 ? 0.360 8.603 20.342 1.00 66.38 179 LEU A C 1
ATOM 1381 O O . LEU A 1 179 ? -0.423 9.111 21.146 1.00 66.38 179 LEU A O 1
ATOM 1385 N N . ASN A 1 180 ? 1.173 7.606 20.689 1.00 67.00 180 ASN A N 1
ATOM 1386 C CA . ASN A 1 180 ? 1.218 7.061 22.043 1.00 67.00 180 ASN A CA 1
ATOM 1387 C C . ASN A 1 180 ? 1.683 8.110 23.068 1.00 67.00 180 ASN A C 1
ATOM 1389 O O . ASN A 1 180 ? 1.249 8.075 24.218 1.00 67.00 180 ASN A O 1
ATOM 1393 N N . MET A 1 181 ? 2.494 9.095 22.674 1.00 53.12 181 MET A N 1
ATOM 1394 C CA . MET A 1 181 ? 2.853 10.224 23.536 1.00 53.12 181 MET A CA 1
ATOM 1395 C C . MET A 1 181 ? 1.663 11.159 23.797 1.00 53.12 181 MET A C 1
ATOM 1397 O O . MET A 1 181 ? 1.501 11.623 24.922 1.00 53.12 181 MET A O 1
ATOM 1401 N N . HIS A 1 182 ? 0.785 11.386 22.814 1.00 56.72 182 HIS A N 1
ATOM 1402 C CA . HIS A 1 182 ? -0.444 12.171 23.006 1.00 56.72 182 HIS A CA 1
ATOM 1403 C C . HIS A 1 182 ? -1.458 11.503 23.945 1.00 56.72 182 HIS A C 1
ATOM 1405 O O . HIS A 1 182 ? -2.315 12.185 24.502 1.00 56.72 182 HIS A O 1
ATOM 1411 N N . SER A 1 183 ? -1.340 10.191 24.171 1.00 57.47 183 SER A N 1
ATOM 1412 C CA . SER A 1 183 ? -2.119 9.482 25.194 1.00 57.47 183 SER A CA 1
ATOM 1413 C C . SER A 1 183 ? -1.623 9.738 26.631 1.00 57.47 183 SER A C 1
ATOM 1415 O O . SER A 1 183 ? -2.271 9.323 27.592 1.00 57.47 183 SER A O 1
ATOM 1417 N N . ILE A 1 184 ? -0.495 10.448 26.803 1.00 60.19 184 ILE A N 1
ATOM 1418 C CA . ILE A 1 184 ? 0.035 10.851 28.110 1.00 60.19 184 ILE A CA 1
ATOM 1419 C C . ILE A 1 184 ? -0.704 12.117 28.577 1.00 60.19 184 ILE A C 1
ATOM 1421 O O . ILE A 1 184 ? -0.590 13.164 27.941 1.00 60.19 184 ILE A O 1
ATOM 1425 N N . PRO A 1 185 ? -1.414 12.076 29.718 1.00 59.41 185 PRO A N 1
ATOM 1426 C CA . PRO A 1 185 ? -2.335 13.143 30.114 1.00 59.41 185 PRO A CA 1
ATOM 1427 C C . PRO A 1 185 ? -1.673 14.472 30.515 1.00 59.41 185 PRO A C 1
ATOM 1429 O O . PRO A 1 185 ? -2.388 15.452 30.708 1.00 59.41 185 PRO A O 1
ATOM 1432 N N . THR A 1 186 ? -0.341 14.546 30.664 1.00 58.94 186 THR A N 1
ATOM 1433 C CA . THR A 1 186 ? 0.354 15.793 31.034 1.00 58.94 186 THR A CA 1
ATOM 1434 C C . THR A 1 186 ? 1.636 16.054 30.223 1.00 58.94 186 THR A C 1
ATOM 1436 O O . THR A 1 186 ? 2.482 15.160 30.110 1.00 58.94 186 THR A O 1
ATOM 1439 N N . PRO A 1 187 ? 1.853 17.295 29.730 1.00 58.91 187 PRO A N 1
ATOM 1440 C CA . PRO A 1 187 ? 3.021 17.656 28.916 1.00 58.91 187 PRO A CA 1
ATOM 1441 C C . PRO A 1 187 ? 4.377 17.396 29.591 1.00 58.91 187 PRO A C 1
ATOM 1443 O O . PRO A 1 187 ? 5.325 16.982 28.927 1.00 58.91 187 PRO A O 1
ATOM 1446 N N . GLN A 1 188 ? 4.487 17.571 30.917 1.00 55.88 188 GLN A N 1
ATOM 1447 C CA . GLN A 1 188 ? 5.753 17.337 31.632 1.00 55.88 188 GLN A CA 1
ATOM 1448 C C . GLN A 1 188 ? 6.175 15.857 31.660 1.00 55.88 188 GLN A C 1
ATOM 1450 O O . GLN A 1 188 ? 7.368 15.559 31.689 1.00 55.88 188 GLN A O 1
ATOM 1455 N N . ARG A 1 189 ? 5.220 14.916 31.635 1.00 54.34 189 ARG A N 1
ATOM 1456 C CA . ARG A 1 189 ? 5.523 13.473 31.613 1.00 54.34 189 ARG A CA 1
ATOM 1457 C C . ARG A 1 189 ? 5.926 12.978 30.227 1.00 54.34 189 ARG A C 1
ATOM 1459 O O . ARG A 1 189 ? 6.665 12.003 30.138 1.00 54.34 189 ARG A O 1
ATOM 1466 N N . ALA A 1 190 ? 5.470 13.649 29.171 1.00 51.06 190 ALA A N 1
ATOM 1467 C CA . ALA A 1 190 ? 5.897 13.367 27.806 1.00 51.06 190 ALA A CA 1
ATOM 1468 C C . ALA A 1 190 ? 7.382 13.721 27.596 1.00 51.06 190 ALA A C 1
ATOM 1470 O O . ALA A 1 190 ? 8.121 12.920 27.033 1.00 51.06 190 ALA A O 1
ATOM 1471 N N . PHE A 1 191 ? 7.836 14.862 28.132 1.00 45.97 191 PHE A N 1
ATOM 1472 C CA . PHE A 1 191 ? 9.221 15.337 27.988 1.00 45.97 191 PHE A CA 1
ATOM 1473 C C . PHE A 1 191 ? 10.246 14.417 28.680 1.00 45.97 191 PHE A C 1
ATOM 1475 O O . PHE A 1 191 ? 11.250 14.038 28.088 1.00 45.97 191 PHE A O 1
ATOM 1482 N N . HIS A 1 192 ? 9.956 13.968 29.906 1.00 46.78 192 HIS A N 1
ATOM 1483 C CA . HIS A 1 192 ? 10.850 13.093 30.682 1.00 46.78 192 HIS A CA 1
ATOM 1484 C C . HIS A 1 192 ? 11.003 11.664 30.146 1.00 46.78 192 HIS A C 1
ATOM 1486 O O . HIS A 1 192 ? 11.883 10.943 30.601 1.00 46.78 192 HIS A O 1
ATOM 1492 N N . ARG A 1 193 ? 10.122 11.221 29.244 1.00 47.38 193 ARG A N 1
ATOM 1493 C CA . ARG A 1 193 ? 10.179 9.874 28.658 1.00 47.38 193 ARG A CA 1
ATOM 1494 C C . ARG A 1 193 ? 10.951 9.835 27.338 1.00 47.38 193 ARG A C 1
ATOM 1496 O O . ARG A 1 193 ? 11.112 8.755 26.778 1.00 47.38 193 ARG A O 1
ATOM 1503 N N . TRP A 1 194 ? 11.336 11.003 26.826 1.00 39.53 194 TRP A N 1
ATOM 1504 C CA . TRP A 1 194 ? 11.910 11.183 25.495 1.00 39.53 194 TRP A CA 1
ATOM 1505 C C . TRP A 1 194 ? 13.361 11.691 25.530 1.00 39.53 194 TRP A C 1
ATOM 1507 O O . TRP A 1 194 ? 14.111 11.401 24.602 1.00 39.53 194 TRP A O 1
ATOM 1517 N N . CYS A 1 195 ? 13.754 12.409 26.592 1.00 36.47 195 CYS A N 1
ATOM 1518 C CA . CYS A 1 195 ? 15.155 12.664 26.951 1.00 36.47 195 CYS A CA 1
ATOM 1519 C C . CYS A 1 195 ? 15.731 11.498 27.760 1.00 36.47 195 CYS A C 1
ATOM 1521 O O . CYS A 1 195 ? 16.914 11.170 27.529 1.00 36.47 195 CYS A O 1
#

InterPro domains:
  IPR002020 Citrate synthase [PF00285] (1-182)
  IPR002020 Citrate synthase [PR00143] (71-84)
  IPR002020 Citrate synthase [PR00143] (125-140)
  IPR002020 Citrate synthase [PR00143] (147-175)
  IPR016142 Citrate synthase-like, large alpha subdomain [G3DSA:1.10.580.10] (1-194)
  IPR036969 Citrate synthase superfamily [SSF48256] (1-181)

pLDDT: mean 90.01, std 13.62, range [36.47, 98.44]

Radius of gyration: 18.15 Å; chains: 1; bounding box: 46×35×54 Å

Sequence (195 aa):
MPTAAQKKDFDYRVTHHTMVHEQMSRFFTGFRRDAHPMAVMCGCVGALSAFYHDSTDITDPHQRMVASLRMIAKMPTLAAMAYKYHIGQPFVYPQNDLDYASNFLRMCFAVPCEEYVVNPVLARAMDR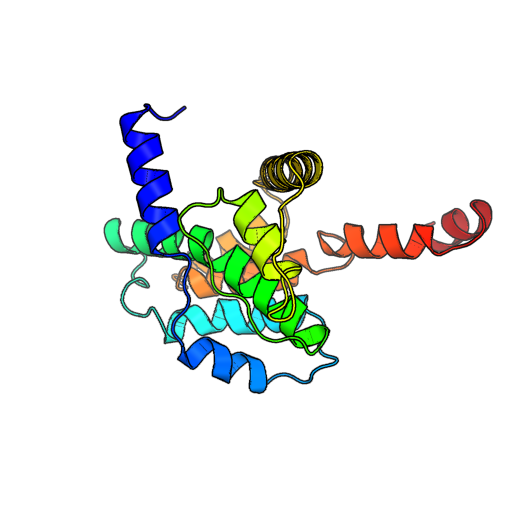IFILHADHEQNASTSTVRLACSSGANPFACIAAGIPCLWGPAHGGANEAALNMHSIPTPQRAFHRWC